Protein AF-A0A358M4P6-F1 (afdb_monomer)

Mean predicted aligned error: 12.08 Å

Sequence (326 aa):
TEQYDGNPKDAILRLKAAVPVYQTLRHPNLIEFIKAEDIQNGFACVFKWADGECMGRMYPASRQRFMAMRTDTKLNVFRDILSFFEYIAVSGYVAIDFYDGSIMYDFKNGRTTICDIDFFRKQPCINDMGRMWGSSRFMSPEEFEHGATLDEITNVYTIGALAFALFSDYSRTREAWTLRDELYQIAFKAVSDDRNKRQQSIRQFIEEWEANMGGSGQAPTCFCGHDCSRCLTYLATVNNSDELRRQSQQFYKDTFGHDIPLTEIHCLGGRSDDIFYLCRDCPRRKCAKEKRLSACSDCAEYPCKPLAEYQARWVNKCNQMGGTNR

Nearest PDB structures (foldseek):
  1pyx-assembly1_B  TM=7.694E-01  e=6.144E-06  Homo sapiens
  1pyx-assembly1_A  TM=6.726E-01  e=5.509E-06  Homo sapiens
  5hlp-assembly1_A  TM=6.910E-01  e=7.640E-06  Homo sapiens
  6gn1-assembly2_A  TM=6.713E-01  e=8.068E-06  Homo sapiens
  3eb0-assembly1_A  TM=7.487E-01  e=4.138E-05  Cryptosporidium parvum Iowa II

pLDDT: mean 91.34, std 11.26, range [31.72, 98.94]

Radius of gyration: 23.44 Å; Cα contacts (8 Å, |Δi|>4): 508; chains: 1; bounding box: 65×44×74 Å

Solvent-accessible surface area (backbone atoms only — not comparable to full-atom values): 18144 Å² total; per-residue (Å²): 130,83,82,76,90,65,64,66,68,59,56,42,53,49,56,58,65,19,46,64,50,53,72,68,61,84,51,96,41,43,62,47,69,73,51,72,47,83,46,100,92,50,64,46,79,43,60,55,88,75,78,54,41,40,48,17,77,92,39,60,69,40,21,54,57,55,69,68,50,56,68,70,58,54,50,49,47,49,50,54,49,49,56,49,49,41,51,36,45,77,70,35,35,22,64,44,48,52,49,53,68,24,33,27,40,18,84,89,80,74,41,58,38,33,49,69,62,60,60,45,38,64,42,75,37,63,29,85,65,25,61,54,71,58,60,79,80,29,54,41,66,50,44,56,31,59,71,27,75,39,27,51,51,46,43,26,17,30,53,18,30,48,49,24,47,74,44,22,74,59,39,88,47,76,88,51,43,74,69,59,69,64,45,49,53,53,30,53,34,19,53,39,78,53,66,88,67,22,44,88,30,47,63,54,45,50,54,57,43,59,49,47,69,70,65,69,79,53,68,56,47,22,36,82,63,31,46,30,80,40,24,24,39,28,46,13,40,80,65,70,28,67,67,36,18,50,56,34,30,50,49,38,28,74,77,70,69,42,86,57,57,60,88,61,44,37,22,72,31,70,74,48,92,54,49,31,69,88,56,72,77,36,65,64,54,52,52,25,58,76,70,71,42,92,32,46,80,74,40,94,61,52,74,40,70,76,53,45,59,44,39,75,70,48,47,82,62,61,63,38,72,92,55,76,92,123

Structure (mmCIF, N/CA/C/O backbone):
data_AF-A0A358M4P6-F1
#
_entry.id   AF-A0A358M4P6-F1
#
loop_
_atom_site.group_PDB
_atom_site.id
_atom_site.type_symbol
_atom_site.label_atom_id
_atom_site.label_alt_id
_atom_site.label_comp_id
_atom_site.label_asym_id
_atom_site.label_entity_id
_atom_site.label_seq_id
_atom_site.pdbx_PDB_ins_code
_atom_site.Cartn_x
_atom_site.Cartn_y
_atom_site.Cartn_z
_atom_site.occupancy
_atom_site.B_iso_or_equiv
_atom_site.auth_seq_id
_atom_site.auth_comp_id
_atom_site.auth_asym_id
_atom_site.auth_atom_id
_atom_site.pdbx_PDB_model_num
ATOM 1 N N . THR A 1 1 ? 3.154 12.654 -22.672 1.00 45.38 1 THR A N 1
ATOM 2 C CA . THR A 1 1 ? 4.302 11.754 -22.473 1.00 45.38 1 THR A CA 1
ATOM 3 C C . THR A 1 1 ? 5.551 12.564 -22.711 1.00 45.38 1 THR A C 1
ATOM 5 O O . THR A 1 1 ? 5.672 13.161 -23.774 1.00 45.38 1 THR A O 1
ATOM 8 N N . GLU A 1 2 ? 6.410 12.689 -21.701 1.00 47.31 2 GLU A N 1
ATOM 9 C CA . GLU A 1 2 ? 7.768 13.202 -21.915 1.00 47.31 2 GLU A CA 1
ATOM 10 C C . GLU A 1 2 ? 8.483 12.263 -22.895 1.00 47.31 2 GLU A C 1
ATOM 12 O O . GLU A 1 2 ? 8.249 11.050 -22.870 1.00 47.31 2 GLU A O 1
ATOM 17 N N . GLN A 1 3 ? 9.275 12.813 -23.813 1.00 56.78 3 GLN A N 1
ATOM 18 C CA . GLN A 1 3 ? 10.066 11.984 -24.716 1.00 56.78 3 GLN A CA 1
ATOM 19 C C . GLN A 1 3 ? 11.194 11.341 -23.910 1.00 56.78 3 GLN A C 1
ATOM 21 O O . GLN A 1 3 ? 11.896 12.006 -23.157 1.00 56.78 3 GLN A O 1
ATOM 26 N N . TYR A 1 4 ? 11.333 10.022 -24.030 1.00 69.88 4 TYR A N 1
ATOM 27 C CA . TYR A 1 4 ? 12.494 9.329 -23.496 1.00 69.88 4 TYR A CA 1
ATOM 28 C C . TYR A 1 4 ? 13.686 9.631 -24.406 1.00 69.88 4 TYR A C 1
ATOM 30 O O . TYR A 1 4 ? 13.760 9.105 -25.514 1.00 69.88 4 TYR A O 1
ATOM 38 N N . ASP A 1 5 ? 14.617 10.456 -23.929 1.00 75.88 5 ASP A N 1
ATOM 39 C CA . ASP A 1 5 ? 15.812 10.865 -24.685 1.00 75.88 5 ASP A CA 1
ATOM 40 C C . ASP A 1 5 ? 16.909 9.776 -24.736 1.00 75.88 5 ASP A C 1
ATOM 42 O O . ASP A 1 5 ? 18.003 9.996 -25.258 1.00 75.88 5 ASP A O 1
ATOM 46 N N . GLY A 1 6 ? 16.647 8.591 -24.169 1.00 82.81 6 GLY A N 1
ATOM 47 C CA . GLY A 1 6 ? 17.569 7.454 -24.168 1.00 82.81 6 GLY A CA 1
ATOM 48 C C . GLY A 1 6 ? 17.389 6.505 -25.357 1.00 82.81 6 GLY A C 1
ATOM 49 O O . GLY A 1 6 ? 16.559 6.703 -26.241 1.00 82.81 6 GLY A O 1
ATOM 50 N N . ASN A 1 7 ? 18.171 5.422 -25.381 1.00 88.88 7 ASN A N 1
ATOM 51 C CA . ASN A 1 7 ? 18.115 4.428 -26.453 1.00 88.88 7 ASN A CA 1
ATOM 52 C C . ASN A 1 7 ? 16.841 3.562 -26.338 1.00 88.88 7 ASN A C 1
ATOM 54 O O . ASN A 1 7 ? 16.703 2.824 -25.358 1.00 88.88 7 ASN A O 1
ATOM 58 N N . PRO A 1 8 ? 15.937 3.554 -27.340 1.00 89.19 8 PRO A N 1
ATOM 59 C CA . PRO A 1 8 ? 14.699 2.769 -27.291 1.00 89.19 8 PRO A CA 1
ATOM 60 C C . PRO A 1 8 ? 14.904 1.271 -27.030 1.00 89.19 8 PRO A C 1
ATOM 62 O O . PRO A 1 8 ? 14.042 0.627 -26.434 1.00 89.19 8 PRO A O 1
ATOM 65 N N . LYS A 1 9 ? 16.052 0.703 -27.429 1.00 90.94 9 LYS A N 1
ATOM 66 C CA . LYS A 1 9 ? 16.377 -0.705 -27.150 1.00 90.94 9 LYS A CA 1
ATOM 67 C C . LYS A 1 9 ? 16.491 -0.981 -25.651 1.00 90.94 9 LYS A C 1
ATOM 69 O O . LYS A 1 9 ? 16.014 -2.018 -25.199 1.00 90.94 9 LYS A O 1
ATOM 74 N N . ASP A 1 10 ? 17.054 -0.050 -24.886 1.00 90.88 10 ASP A N 1
ATOM 75 C CA . ASP A 1 10 ? 17.212 -0.200 -23.438 1.00 90.88 10 ASP A CA 1
ATOM 76 C C . ASP A 1 10 ? 15.854 -0.114 -22.733 1.00 90.88 10 ASP A C 1
ATOM 78 O O . ASP A 1 10 ? 15.583 -0.892 -21.820 1.00 90.88 10 ASP A O 1
ATOM 82 N N . ALA A 1 11 ? 14.961 0.766 -23.201 1.00 90.44 11 ALA A N 1
ATOM 83 C CA . ALA A 1 11 ? 13.584 0.846 -22.709 1.00 90.44 11 ALA A CA 1
ATOM 84 C C . ALA A 1 11 ? 12.804 -0.456 -22.969 1.00 90.44 11 ALA A C 1
ATOM 86 O O . ALA A 1 11 ? 12.155 -0.977 -22.063 1.00 90.44 11 ALA A O 1
ATOM 87 N N . ILE A 1 12 ? 12.925 -1.027 -24.174 1.00 93.88 12 ILE A N 1
ATOM 88 C CA . ILE A 1 12 ? 12.309 -2.320 -24.518 1.00 93.88 12 ILE A CA 1
ATOM 89 C C . ILE A 1 12 ? 12.845 -3.440 -23.619 1.00 93.88 12 ILE A C 1
ATOM 91 O O . ILE A 1 12 ? 12.062 -4.242 -23.111 1.00 93.88 12 ILE A O 1
ATOM 95 N N . LEU A 1 13 ? 14.164 -3.503 -23.405 1.00 94.25 13 LEU A N 1
ATOM 96 C CA . LEU A 1 13 ? 14.778 -4.519 -22.545 1.00 94.25 13 LEU A CA 1
ATOM 97 C C . LEU A 1 13 ? 14.298 -4.404 -21.093 1.00 94.25 13 LEU A C 1
ATOM 99 O O . LEU A 1 13 ? 13.992 -5.426 -20.479 1.00 94.25 13 LEU A O 1
ATOM 103 N N . ARG A 1 14 ? 14.170 -3.182 -20.562 1.00 92.31 14 ARG A N 1
ATOM 104 C CA . ARG A 1 14 ? 13.634 -2.944 -19.211 1.00 92.31 14 ARG A CA 1
ATOM 105 C C . ARG A 1 14 ? 12.173 -3.368 -19.096 1.00 92.31 14 ARG A C 1
ATOM 107 O O . ARG A 1 14 ? 11.842 -4.114 -18.182 1.00 92.31 14 ARG A O 1
ATOM 114 N N . LEU A 1 15 ? 11.326 -2.984 -20.053 1.00 95.31 15 LEU A N 1
ATOM 115 C CA . LEU A 1 15 ? 9.915 -3.381 -20.039 1.00 95.31 15 LEU A CA 1
ATOM 116 C C . LEU A 1 15 ? 9.756 -4.907 -20.137 1.00 95.31 15 LEU A C 1
ATOM 118 O O . LEU A 1 15 ? 8.945 -5.494 -19.425 1.00 95.31 15 LEU A O 1
ATOM 122 N N . LYS A 1 16 ? 10.575 -5.579 -20.959 1.00 97.06 16 LYS A N 1
ATOM 123 C CA . LYS A 1 16 ? 10.622 -7.050 -21.011 1.00 97.06 16 LYS A CA 1
ATOM 124 C C . LYS A 1 16 ? 11.041 -7.666 -19.674 1.00 97.06 16 LYS A C 1
ATOM 126 O O . LYS A 1 16 ? 10.480 -8.689 -19.288 1.00 97.06 16 LYS A O 1
ATOM 131 N N . ALA A 1 17 ? 11.987 -7.053 -18.962 1.00 95.88 17 ALA A N 1
ATOM 132 C CA . ALA A 1 17 ? 12.443 -7.522 -17.654 1.00 95.88 17 ALA A CA 1
ATOM 133 C C . ALA A 1 17 ? 11.379 -7.379 -16.546 1.00 95.88 17 ALA A C 1
ATOM 135 O O . ALA A 1 17 ? 11.413 -8.149 -15.588 1.00 95.88 17 ALA A O 1
ATOM 136 N N . ALA A 1 18 ? 10.413 -6.466 -16.697 1.00 96.88 18 ALA A N 1
ATOM 137 C CA . ALA A 1 18 ? 9.285 -6.308 -15.774 1.00 96.88 18 ALA A CA 1
ATOM 138 C C . ALA A 1 18 ? 8.203 -7.397 -15.935 1.00 96.88 18 ALA A C 1
ATOM 140 O O . ALA A 1 18 ? 7.505 -7.735 -14.978 1.00 96.88 18 ALA A O 1
ATOM 141 N N . VAL A 1 19 ? 8.056 -7.995 -17.126 1.00 98.12 19 VAL A N 1
ATOM 142 C CA . VAL A 1 19 ? 6.977 -8.963 -17.423 1.00 98.12 19 VAL A CA 1
ATOM 143 C C . VAL A 1 19 ? 6.915 -10.142 -16.440 1.00 98.12 19 VAL A C 1
ATOM 145 O O . VAL A 1 19 ? 5.818 -10.435 -15.954 1.00 98.12 19 VAL A O 1
ATOM 148 N N . PRO A 1 20 ? 8.030 -10.813 -16.080 1.00 97.88 20 PRO A N 1
ATOM 149 C CA . PRO A 1 20 ? 7.988 -11.910 -15.115 1.00 97.88 20 PRO A CA 1
ATOM 150 C C . PRO A 1 20 ? 7.460 -11.495 -13.736 1.00 97.88 20 PRO A C 1
ATOM 152 O O . PRO A 1 20 ? 6.842 -12.313 -13.050 1.00 97.88 20 PRO A O 1
ATOM 155 N N . VAL A 1 21 ? 7.664 -10.236 -13.329 1.00 97.88 21 VAL A N 1
ATOM 156 C CA . VAL A 1 21 ? 7.144 -9.700 -12.063 1.00 97.88 21 VAL A CA 1
ATOM 157 C C . VAL A 1 21 ? 5.617 -9.688 -12.099 1.00 97.88 21 VAL A C 1
ATOM 159 O O . VAL A 1 21 ? 4.985 -10.284 -11.229 1.00 97.88 21 VAL A O 1
ATOM 162 N N . TYR A 1 22 ? 5.026 -9.109 -13.146 1.00 97.88 22 TYR A N 1
ATOM 163 C CA . TYR A 1 22 ? 3.572 -9.062 -13.335 1.00 97.88 22 TYR A CA 1
ATOM 164 C C . TYR A 1 22 ? 2.923 -10.431 -13.548 1.00 97.88 22 TYR A C 1
ATOM 166 O O . TYR A 1 22 ? 1.775 -10.645 -13.166 1.00 97.88 22 TYR A O 1
ATOM 174 N N . GLN A 1 23 ? 3.637 -11.376 -14.158 1.00 96.75 23 GLN A N 1
ATOM 175 C CA . GLN A 1 23 ? 3.146 -12.748 -14.301 1.00 96.75 23 GLN A CA 1
ATOM 176 C C . GLN A 1 23 ? 3.104 -13.487 -12.956 1.00 96.75 23 GLN A C 1
ATOM 178 O O . GLN A 1 23 ? 2.213 -14.315 -12.741 1.00 96.75 23 GLN A O 1
ATOM 183 N N . THR A 1 24 ? 4.060 -13.183 -12.071 1.00 96.50 24 THR A N 1
ATOM 184 C CA . THR A 1 24 ? 4.231 -13.840 -10.768 1.00 96.50 24 THR A CA 1
ATOM 185 C C . THR A 1 24 ? 3.321 -13.243 -9.698 1.00 96.50 24 THR A C 1
ATOM 187 O O . THR A 1 24 ? 2.639 -13.986 -8.992 1.00 96.50 24 THR A O 1
ATOM 190 N N . LEU A 1 25 ? 3.314 -11.917 -9.554 1.00 95.81 25 LEU A N 1
ATOM 191 C CA . LEU A 1 25 ? 2.581 -11.229 -8.495 1.00 95.81 25 LEU A CA 1
ATOM 192 C C . LEU A 1 25 ? 1.113 -11.042 -8.883 1.00 95.81 25 LEU A C 1
ATOM 194 O O . LEU A 1 25 ? 0.791 -10.474 -9.922 1.00 95.81 25 LEU A O 1
ATOM 198 N N . ARG A 1 26 ? 0.207 -11.512 -8.021 1.00 92.94 26 ARG A N 1
ATOM 199 C CA . ARG A 1 26 ? -1.246 -11.401 -8.186 1.00 92.94 26 ARG A CA 1
ATOM 200 C C . ARG A 1 26 ? -1.891 -11.026 -6.862 1.00 92.94 26 ARG A C 1
ATOM 202 O O . ARG A 1 26 ? -1.871 -11.806 -5.915 1.00 92.94 26 ARG A O 1
ATOM 209 N N . HIS A 1 27 ? -2.498 -9.846 -6.818 1.00 92.81 27 HIS A N 1
ATOM 210 C CA . HIS A 1 27 ? -3.161 -9.320 -5.629 1.00 92.81 27 HIS A CA 1
ATOM 211 C C . HIS A 1 27 ? -4.427 -8.542 -6.034 1.00 92.81 27 HIS A C 1
ATOM 213 O O . HIS A 1 27 ? -4.398 -7.891 -7.077 1.00 92.81 27 HIS A O 1
ATOM 219 N N . PRO A 1 28 ? -5.522 -8.549 -5.243 1.00 91.50 28 PRO A N 1
ATOM 220 C CA . PRO A 1 28 ? -6.766 -7.839 -5.586 1.00 91.50 28 PRO A CA 1
ATOM 221 C C . PRO A 1 28 ? -6.596 -6.336 -5.859 1.00 91.50 28 PRO A C 1
ATOM 223 O O . PRO A 1 28 ? -7.326 -5.757 -6.672 1.00 91.50 28 PRO A O 1
ATOM 226 N N . ASN A 1 29 ? -5.610 -5.731 -5.192 1.00 95.31 29 ASN A N 1
ATOM 227 C CA . ASN A 1 29 ? -5.269 -4.316 -5.327 1.00 95.31 29 ASN A CA 1
ATOM 228 C C . ASN A 1 29 ? -4.176 -4.054 -6.374 1.00 95.31 29 ASN A C 1
ATOM 230 O O . ASN A 1 29 ? -3.852 -2.899 -6.583 1.00 95.31 29 ASN A O 1
ATOM 234 N N . LEU A 1 30 ? -3.595 -5.068 -7.026 1.00 98.06 30 LEU A N 1
ATOM 235 C CA . LEU A 1 30 ? -2.610 -4.876 -8.099 1.00 98.06 30 LEU A CA 1
ATOM 236 C C . LEU A 1 30 ? -3.315 -4.813 -9.462 1.00 98.06 30 LEU A C 1
ATOM 238 O O . LEU A 1 30 ? -4.255 -5.570 -9.716 1.00 98.06 30 LEU A O 1
ATOM 242 N N . ILE A 1 31 ? -2.853 -3.929 -10.348 1.00 98.06 31 ILE A N 1
ATOM 243 C CA . ILE A 1 31 ? -3.336 -3.841 -11.727 1.00 98.06 31 ILE A CA 1
ATOM 244 C C . ILE A 1 31 ? -3.197 -5.193 -12.447 1.00 98.06 31 ILE A C 1
ATOM 246 O O . ILE A 1 31 ? -2.161 -5.855 -12.398 1.00 98.06 31 ILE A O 1
ATOM 250 N N . GLU A 1 32 ? -4.267 -5.624 -13.113 1.00 96.56 32 GLU A N 1
ATOM 251 C CA . GLU A 1 32 ? -4.340 -6.958 -13.708 1.00 96.56 32 GLU A CA 1
ATOM 252 C C . GLU A 1 32 ? -3.582 -6.986 -15.043 1.00 96.56 32 GLU A C 1
ATOM 254 O O . GLU A 1 32 ? -4.000 -6.375 -16.028 1.00 96.56 32 GLU A O 1
ATOM 259 N N . PHE A 1 33 ? -2.459 -7.702 -15.079 1.00 98.12 33 PHE A N 1
ATOM 260 C CA . PHE A 1 33 ? -1.697 -7.952 -16.300 1.00 98.12 33 PHE A CA 1
ATOM 261 C C . PHE A 1 33 ? -2.418 -8.963 -17.203 1.00 98.12 33 PHE A C 1
ATOM 263 O O . PHE A 1 33 ? -2.791 -10.046 -16.753 1.00 98.12 33 PHE A O 1
ATOM 270 N N . ILE A 1 34 ? -2.593 -8.617 -18.482 1.00 98.06 34 ILE A N 1
ATOM 271 C CA . ILE A 1 34 ? -3.284 -9.454 -19.475 1.00 98.06 34 ILE A CA 1
ATOM 272 C C . ILE A 1 34 ? -2.271 -10.218 -20.325 1.00 98.06 34 ILE A C 1
ATOM 274 O O . ILE A 1 34 ? -2.330 -11.444 -20.417 1.00 98.06 34 ILE A O 1
ATOM 278 N N . LYS A 1 35 ? -1.364 -9.498 -20.992 1.00 97.94 35 LYS A N 1
ATOM 279 C CA . LYS A 1 35 ? -0.358 -10.081 -21.888 1.00 97.94 35 LYS A CA 1
ATOM 280 C C . LYS A 1 35 ? 0.781 -9.104 -22.145 1.00 97.94 35 LYS A C 1
ATOM 282 O O . LYS A 1 35 ? 0.633 -7.905 -21.926 1.00 97.94 35 LYS A O 1
ATOM 287 N N . ALA A 1 36 ? 1.878 -9.612 -22.690 1.00 98.00 36 ALA A N 1
ATOM 288 C CA . ALA A 1 36 ? 2.905 -8.788 -23.306 1.00 98.00 36 ALA A CA 1
ATOM 289 C C . ALA A 1 36 ? 3.268 -9.346 -24.685 1.00 98.00 36 ALA A C 1
ATOM 291 O O . ALA A 1 36 ? 3.216 -10.561 -24.889 1.00 98.00 36 ALA A O 1
ATOM 292 N N . GLU A 1 37 ? 3.592 -8.469 -25.630 1.00 97.62 37 GLU A N 1
ATOM 293 C CA . GLU A 1 37 ? 3.874 -8.844 -27.017 1.00 97.62 37 GLU A CA 1
ATOM 294 C C . GLU A 1 37 ? 4.887 -7.906 -27.679 1.00 97.62 37 GLU A C 1
ATOM 296 O O . GLU A 1 37 ? 4.941 -6.706 -27.392 1.00 97.62 37 GLU A O 1
ATOM 301 N N . ASP A 1 38 ? 5.698 -8.465 -28.579 1.00 96.56 38 ASP A N 1
ATOM 302 C CA . ASP A 1 38 ? 6.504 -7.674 -29.504 1.00 96.56 38 ASP A CA 1
ATOM 303 C C . ASP A 1 38 ? 5.583 -6.981 -30.518 1.00 96.56 38 ASP A C 1
ATOM 305 O O . ASP A 1 38 ? 4.683 -7.596 -31.092 1.00 96.56 38 ASP A O 1
ATOM 309 N N . ILE A 1 39 ? 5.825 -5.692 -30.749 1.00 94.19 39 ILE A N 1
ATOM 310 C CA . ILE A 1 39 ? 5.137 -4.878 -31.758 1.00 94.19 39 ILE A CA 1
ATOM 311 C C . ILE A 1 39 ? 6.169 -4.355 -32.762 1.00 94.19 39 ILE A C 1
ATOM 313 O O . ILE A 1 39 ? 7.364 -4.360 -32.481 1.00 94.19 39 ILE A O 1
ATOM 317 N N . GLN A 1 40 ? 5.728 -3.879 -33.932 1.00 89.38 40 GLN A N 1
ATOM 318 C CA . GLN A 1 40 ? 6.612 -3.598 -35.078 1.00 89.38 40 GLN A CA 1
ATOM 319 C C . GLN A 1 40 ? 7.909 -2.848 -34.720 1.00 89.38 40 GLN A C 1
ATOM 321 O O . GLN A 1 40 ? 8.983 -3.259 -35.145 1.00 89.38 40 GLN A O 1
ATOM 326 N N . ASN A 1 41 ? 7.812 -1.786 -33.916 1.00 85.38 41 ASN A N 1
ATOM 327 C CA . ASN A 1 41 ? 8.956 -0.972 -33.494 1.00 85.38 41 ASN A CA 1
ATOM 328 C C . ASN A 1 41 ? 9.098 -0.907 -31.962 1.00 85.38 41 ASN A C 1
ATOM 330 O O . ASN A 1 41 ? 9.556 0.105 -31.432 1.00 85.38 41 ASN A O 1
ATOM 334 N N . GLY A 1 42 ? 8.668 -1.938 -31.229 1.00 92.44 42 GLY A N 1
ATOM 335 C CA . GLY A 1 42 ? 8.669 -1.878 -29.769 1.00 92.44 42 GLY A CA 1
ATOM 336 C C . GLY A 1 42 ? 8.187 -3.138 -29.066 1.00 92.44 42 GLY A C 1
ATOM 337 O O . GLY A 1 42 ? 8.113 -4.220 -29.637 1.00 92.44 42 GLY A O 1
ATOM 338 N N . PHE A 1 43 ? 7.829 -2.970 -27.801 1.00 96.25 43 PHE A N 1
ATOM 339 C CA . PHE A 1 43 ? 7.258 -4.013 -26.963 1.00 96.25 43 PHE A CA 1
ATOM 340 C C . PHE A 1 43 ? 6.116 -3.409 -26.153 1.00 96.25 43 PHE A C 1
ATOM 342 O O . PHE A 1 43 ? 6.214 -2.257 -25.726 1.00 96.25 43 PHE A O 1
ATOM 349 N N . ALA A 1 44 ? 5.034 -4.158 -25.975 1.00 96.44 44 ALA A N 1
ATOM 350 C CA . ALA A 1 44 ? 3.849 -3.691 -25.271 1.00 96.44 44 ALA A CA 1
ATOM 351 C C . ALA A 1 44 ? 3.493 -4.638 -24.125 1.00 96.44 44 ALA A C 1
ATOM 353 O O . ALA A 1 44 ? 3.448 -5.852 -24.312 1.00 96.44 44 ALA A O 1
ATOM 354 N N . CYS A 1 45 ? 3.171 -4.062 -22.967 1.00 97.50 45 CYS A N 1
ATOM 355 C CA . CYS A 1 45 ? 2.493 -4.740 -21.866 1.00 97.50 45 CYS A CA 1
ATOM 356 C C . CYS A 1 45 ? 1.045 -4.245 -21.816 1.00 97.50 45 CYS A C 1
ATOM 358 O O . CYS A 1 45 ? 0.794 -3.041 -21.781 1.00 97.50 45 CYS A O 1
ATOM 360 N N . VAL A 1 46 ? 0.093 -5.172 -21.840 1.00 97.88 46 VAL A N 1
ATOM 361 C CA . VAL A 1 46 ? -1.343 -4.890 -21.839 1.00 97.88 46 VAL A CA 1
ATOM 362 C C . VAL A 1 46 ? -1.909 -5.249 -20.475 1.00 97.88 46 VAL A C 1
ATOM 364 O O . VAL A 1 46 ? -1.738 -6.372 -19.996 1.00 97.88 46 VAL A O 1
ATOM 367 N N . PHE A 1 47 ? -2.625 -4.302 -19.881 1.00 98.19 47 PHE A N 1
ATOM 368 C CA . PHE A 1 47 ? -3.258 -4.429 -18.576 1.00 98.19 47 PHE A CA 1
ATOM 369 C C . PHE A 1 47 ? -4.760 -4.206 -18.695 1.00 98.19 47 PHE A C 1
ATOM 371 O O . PHE A 1 47 ? -5.230 -3.504 -19.596 1.00 98.19 47 PHE A O 1
ATOM 378 N N . LYS A 1 48 ? -5.524 -4.778 -17.770 1.00 97.56 48 LYS A N 1
ATOM 379 C CA . LYS A 1 48 ? -6.934 -4.438 -17.624 1.00 97.56 48 LYS A CA 1
ATOM 380 C C . LYS A 1 48 ? -7.045 -3.005 -17.137 1.00 97.56 48 LYS A C 1
ATOM 382 O O . LYS A 1 48 ? -6.390 -2.620 -16.171 1.00 97.56 48 LYS A O 1
ATOM 387 N N . TRP A 1 49 ? -7.905 -2.245 -17.802 1.00 97.06 49 TRP A N 1
ATOM 388 C CA . TRP A 1 49 ? -8.189 -0.876 -17.407 1.00 97.06 49 TRP A CA 1
ATOM 389 C C . TRP A 1 49 ? -8.705 -0.820 -15.965 1.00 97.06 49 TRP A C 1
ATOM 391 O O . TRP A 1 49 ? -9.574 -1.606 -15.576 1.00 97.06 49 TRP A O 1
ATOM 401 N N . ALA A 1 50 ? -8.173 0.121 -15.191 1.00 95.81 50 ALA A N 1
ATOM 402 C CA . ALA A 1 50 ? -8.635 0.444 -13.853 1.00 95.81 50 ALA A CA 1
ATOM 403 C C . ALA A 1 50 ? -8.981 1.933 -13.815 1.00 95.81 50 ALA A C 1
ATOM 405 O O . ALA A 1 50 ? -8.124 2.773 -14.081 1.00 95.81 50 ALA A O 1
ATOM 406 N N . ASP A 1 51 ? -10.234 2.248 -13.495 1.00 96.00 51 ASP A N 1
ATOM 407 C CA . ASP A 1 51 ? -10.642 3.626 -13.249 1.00 96.00 51 ASP A CA 1
ATOM 408 C C . ASP A 1 51 ? -10.041 4.112 -11.928 1.00 96.00 51 ASP A C 1
ATOM 410 O O . ASP A 1 51 ? -9.974 3.371 -10.947 1.00 96.00 51 ASP A O 1
ATOM 414 N N . GLY A 1 52 ? -9.601 5.364 -11.893 1.00 94.81 52 GLY A N 1
ATOM 415 C CA . GLY A 1 52 ? -9.077 5.967 -10.679 1.00 94.81 52 GLY A CA 1
ATOM 416 C C . GLY A 1 52 ? -8.248 7.207 -10.951 1.00 94.81 52 GLY A C 1
ATOM 417 O O . GLY A 1 52 ? -7.859 7.494 -12.082 1.00 94.81 52 GLY A O 1
ATOM 418 N N . GLU A 1 53 ? -7.980 7.950 -9.887 1.00 95.25 53 GLU A N 1
ATOM 419 C CA . GLU A 1 53 ? -7.073 9.090 -9.923 1.00 95.25 53 GLU A CA 1
ATOM 420 C C . GLU A 1 53 ? -5.815 8.792 -9.113 1.00 95.25 53 GLU A C 1
ATOM 422 O O . GLU A 1 53 ? -5.883 8.216 -8.025 1.00 95.25 53 GLU A O 1
ATOM 427 N N . CYS A 1 54 ? -4.667 9.196 -9.651 1.00 95.31 54 CYS A N 1
ATOM 428 C CA . CYS A 1 54 ? -3.360 8.973 -9.046 1.00 95.31 54 CYS A CA 1
ATOM 429 C C . CYS A 1 54 ? -3.149 9.873 -7.815 1.00 95.31 54 CYS A C 1
ATOM 431 O O . CYS A 1 54 ? -3.471 11.065 -7.837 1.00 95.31 54 CYS A O 1
ATOM 433 N N . MET A 1 55 ? -2.564 9.314 -6.751 1.00 95.50 55 MET A N 1
ATOM 434 C CA . MET A 1 55 ? -2.156 10.061 -5.556 1.00 95.50 55 MET A CA 1
ATOM 435 C C . MET A 1 55 ? -0.961 10.985 -5.836 1.00 95.50 55 MET A C 1
ATOM 437 O O . MET A 1 55 ? -0.790 11.980 -5.130 1.00 95.50 55 MET A O 1
ATOM 441 N N . GLY A 1 56 ? -0.144 10.666 -6.842 1.00 93.44 56 GLY A N 1
ATOM 442 C CA . GLY A 1 56 ? 1.134 11.304 -7.136 1.00 93.44 56 GLY A CA 1
ATOM 443 C C . GLY A 1 56 ? 1.064 12.808 -7.409 1.00 93.44 56 GLY A C 1
ATOM 444 O O . GLY A 1 56 ? 0.183 13.318 -8.105 1.00 93.44 56 GLY A O 1
ATOM 445 N N . ARG A 1 57 ? 2.071 13.540 -6.919 1.00 90.25 57 ARG A N 1
ATOM 446 C CA . ARG A 1 57 ? 2.178 15.009 -7.069 1.00 90.25 57 ARG A CA 1
ATOM 447 C C . ARG A 1 57 ? 2.257 15.513 -8.512 1.00 90.25 57 ARG A C 1
ATOM 449 O O . ARG A 1 57 ? 2.016 16.696 -8.742 1.00 90.25 57 ARG A O 1
ATOM 456 N N . MET A 1 58 ? 2.598 14.646 -9.464 1.00 88.81 58 MET A N 1
ATOM 457 C CA . MET A 1 58 ? 2.669 14.993 -10.887 1.00 88.81 58 MET A CA 1
ATOM 458 C C . MET A 1 58 ? 1.299 15.351 -11.491 1.00 88.81 58 MET A C 1
ATOM 460 O O . MET A 1 58 ? 1.250 15.987 -12.540 1.00 88.81 58 MET A O 1
ATOM 464 N N . TYR A 1 59 ? 0.199 15.010 -10.805 1.00 91.38 59 TYR A N 1
ATOM 465 C CA . TYR A 1 59 ? -1.170 15.353 -11.191 1.00 91.38 59 TYR A CA 1
ATOM 466 C C . TYR A 1 59 ? -1.833 16.228 -10.108 1.00 91.38 59 TYR A C 1
ATOM 468 O O . TYR A 1 59 ? -2.549 15.706 -9.253 1.00 91.38 59 TYR A O 1
ATOM 476 N N . PRO A 1 60 ? -1.627 17.563 -10.104 1.00 92.25 60 PRO A N 1
ATOM 477 C CA . PRO A 1 60 ? -2.031 18.428 -8.989 1.00 92.25 60 PRO A CA 1
ATOM 478 C C . PRO A 1 60 ? -3.522 18.371 -8.629 1.00 92.25 60 PRO A C 1
ATOM 480 O O . PRO A 1 60 ? -3.860 18.332 -7.449 1.00 92.25 60 PRO A O 1
ATOM 483 N N . ALA A 1 61 ? -4.410 18.326 -9.629 1.00 94.44 61 ALA A N 1
ATOM 484 C CA . ALA A 1 61 ? -5.854 18.243 -9.403 1.00 94.44 61 ALA A CA 1
ATOM 485 C C . ALA A 1 61 ? -6.255 16.910 -8.746 1.00 94.44 61 ALA A C 1
ATOM 487 O O . ALA A 1 61 ? -6.981 16.902 -7.750 1.00 94.44 61 ALA A O 1
ATOM 488 N N . SER A 1 62 ? -5.715 15.795 -9.249 1.00 94.31 62 SER A N 1
ATOM 489 C CA . SER A 1 62 ? -5.935 14.464 -8.678 1.00 94.31 62 SER A CA 1
ATOM 490 C C . SER A 1 62 ? -5.365 14.347 -7.272 1.00 94.31 62 SER A C 1
ATOM 492 O O . SER A 1 62 ? -6.075 13.937 -6.356 1.00 94.31 62 SER A O 1
ATOM 494 N N . ARG A 1 63 ? -4.136 14.828 -7.054 1.00 93.06 63 ARG A N 1
ATOM 495 C CA . ARG A 1 63 ? -3.502 14.916 -5.732 1.00 93.06 63 ARG A CA 1
ATOM 496 C C . ARG A 1 63 ? -4.371 15.683 -4.738 1.00 93.06 63 ARG A C 1
ATOM 498 O O . ARG A 1 63 ? -4.583 15.208 -3.623 1.00 93.06 63 ARG A O 1
ATOM 505 N N . GLN A 1 64 ? -4.873 16.858 -5.125 1.00 93.81 64 GLN A N 1
ATOM 506 C CA . GLN A 1 64 ? -5.720 17.687 -4.265 1.00 93.81 64 GLN A CA 1
ATOM 507 C C . GLN A 1 64 ? -6.994 16.940 -3.860 1.00 93.81 64 GLN A C 1
ATOM 509 O O . GLN A 1 64 ? -7.335 16.905 -2.676 1.00 93.81 64 GLN A O 1
ATOM 514 N N . ARG A 1 65 ? -7.672 16.300 -4.819 1.00 93.81 65 ARG A N 1
ATOM 515 C CA . ARG A 1 65 ? -8.880 15.511 -4.555 1.00 93.81 65 ARG A CA 1
ATOM 516 C C . ARG A 1 65 ? -8.589 14.292 -3.674 1.00 93.81 65 ARG A C 1
ATOM 518 O O . ARG A 1 65 ? -9.343 14.028 -2.740 1.00 93.81 65 ARG A O 1
ATOM 525 N N . PHE A 1 66 ? -7.486 13.590 -3.932 1.00 94.12 66 PHE A N 1
ATOM 526 C CA . PHE A 1 66 ? -7.030 12.440 -3.148 1.00 94.12 66 PHE A CA 1
ATOM 527 C C . PHE A 1 66 ? -6.764 12.832 -1.692 1.00 94.12 66 PHE A C 1
ATOM 529 O O . PHE A 1 66 ? -7.220 12.165 -0.765 1.00 94.12 66 PHE A O 1
ATOM 536 N N . MET A 1 67 ? -6.079 13.952 -1.462 1.00 92.50 67 MET A N 1
ATOM 537 C CA . MET A 1 67 ? -5.766 14.400 -0.101 1.00 92.50 67 MET A CA 1
ATOM 538 C C . MET A 1 67 ? -6.942 15.011 0.645 1.00 92.50 67 MET A C 1
ATOM 540 O O . MET A 1 67 ? -6.946 14.976 1.877 1.00 92.50 67 MET A O 1
ATOM 544 N N . ALA A 1 68 ? -7.949 15.500 -0.078 1.00 91.25 68 ALA A N 1
ATOM 545 C CA . ALA A 1 68 ? -9.215 15.948 0.490 1.00 91.25 68 ALA A CA 1
ATOM 546 C C . ALA A 1 68 ? -10.120 14.790 0.960 1.00 91.25 68 ALA A C 1
ATOM 548 O O . ALA A 1 68 ? -11.176 15.043 1.544 1.00 91.25 68 ALA A O 1
ATOM 549 N N . MET A 1 69 ? -9.738 13.526 0.728 1.00 89.19 69 MET A N 1
ATOM 550 C CA . MET A 1 69 ? -10.482 12.376 1.241 1.00 89.19 69 MET A CA 1
ATOM 551 C C . MET A 1 69 ? -10.580 12.382 2.767 1.00 89.19 69 MET A C 1
ATOM 553 O O . MET A 1 69 ? -9.642 12.752 3.481 1.00 89.19 69 MET A O 1
ATOM 557 N N . ARG A 1 70 ? -11.714 11.874 3.267 1.00 86.19 70 ARG A N 1
ATOM 558 C CA . ARG A 1 70 ? -11.906 11.586 4.692 1.00 86.19 70 ARG A CA 1
ATOM 559 C C . ARG A 1 70 ? -10.776 10.700 5.213 1.00 86.19 70 ARG A C 1
ATOM 561 O O . ARG A 1 70 ? -10.313 9.796 4.518 1.00 86.19 70 ARG A O 1
ATOM 568 N N . THR A 1 71 ? -10.397 10.914 6.469 1.00 84.31 71 THR A N 1
ATOM 569 C CA . THR A 1 71 ? -9.364 10.121 7.145 1.00 84.31 71 THR A CA 1
ATOM 570 C C . THR A 1 71 ? -9.646 8.621 7.073 1.00 84.31 71 THR A C 1
ATOM 572 O O . THR A 1 71 ? -8.748 7.874 6.706 1.00 84.31 71 THR A O 1
ATOM 575 N N . ASP A 1 72 ? -10.890 8.186 7.301 1.00 82.38 72 ASP A N 1
ATOM 576 C CA . ASP A 1 72 ? -11.278 6.766 7.219 1.00 82.38 72 ASP A CA 1
ATOM 577 C C . ASP A 1 72 ? -11.008 6.159 5.833 1.00 82.38 72 ASP A C 1
ATOM 579 O O . ASP A 1 72 ? -10.540 5.030 5.716 1.00 82.38 72 ASP A O 1
ATOM 583 N N . THR A 1 73 ? -11.246 6.928 4.766 1.00 83.56 73 THR A N 1
ATOM 584 C CA . THR A 1 73 ? -10.962 6.494 3.395 1.00 83.56 73 THR A CA 1
ATOM 585 C C . THR A 1 73 ? -9.460 6.360 3.163 1.00 83.56 73 THR A C 1
ATOM 587 O O . THR A 1 73 ? -9.016 5.350 2.627 1.00 83.56 73 THR A O 1
ATOM 590 N N . LYS A 1 74 ? -8.658 7.329 3.625 1.00 93.56 74 LYS A N 1
ATOM 591 C CA . LYS A 1 74 ? -7.189 7.248 3.545 1.00 93.56 74 LYS A CA 1
ATOM 592 C C . LYS A 1 74 ? -6.627 6.083 4.365 1.00 93.56 74 LYS A C 1
ATOM 594 O O . LYS A 1 74 ? -5.665 5.456 3.939 1.00 93.56 74 LYS A O 1
ATOM 599 N N . LEU A 1 75 ? -7.238 5.766 5.507 1.00 88.81 75 LEU A N 1
ATOM 600 C CA . LEU A 1 75 ? -6.894 4.593 6.314 1.00 88.81 75 LEU A CA 1
ATOM 601 C C . LEU A 1 75 ? -7.202 3.282 5.575 1.00 88.81 75 LEU A C 1
ATOM 603 O O . LEU A 1 75 ? -6.389 2.365 5.625 1.00 88.81 75 LEU A O 1
ATOM 607 N N . ASN A 1 76 ? -8.320 3.200 4.847 1.00 88.31 76 ASN A N 1
ATOM 608 C CA . ASN A 1 76 ? -8.626 2.036 4.008 1.00 88.31 76 ASN A CA 1
ATOM 609 C C . ASN A 1 76 ? -7.633 1.888 2.846 1.00 88.31 76 ASN A C 1
ATOM 611 O O . ASN A 1 76 ? -7.120 0.794 2.639 1.00 88.31 76 ASN A O 1
ATOM 615 N N . VAL A 1 77 ? -7.282 2.985 2.165 1.00 94.88 77 VAL A N 1
ATOM 616 C CA . VAL A 1 77 ? -6.214 2.986 1.146 1.00 94.88 77 VAL A CA 1
ATOM 617 C C . VAL A 1 77 ? -4.894 2.498 1.744 1.00 94.88 77 VAL A C 1
ATOM 619 O O . VAL A 1 77 ? -4.209 1.670 1.151 1.00 94.88 77 VAL A O 1
ATOM 622 N N . PHE A 1 78 ? -4.532 2.976 2.937 1.00 98.19 78 PHE A N 1
ATOM 623 C CA . PHE A 1 78 ? -3.311 2.525 3.598 1.00 98.19 78 PHE A CA 1
ATOM 624 C C . PHE A 1 78 ? -3.368 1.034 3.948 1.00 98.19 78 PHE A C 1
ATOM 626 O O . PHE A 1 78 ? -2.393 0.327 3.722 1.00 98.19 78 PHE A O 1
ATOM 633 N N . ARG A 1 79 ? -4.517 0.520 4.404 1.00 95.50 79 ARG A N 1
ATOM 634 C CA . ARG A 1 79 ? -4.719 -0.919 4.635 1.00 95.50 79 ARG A CA 1
ATOM 635 C C . ARG A 1 79 ? -4.567 -1.741 3.351 1.00 95.50 79 ARG A C 1
ATOM 637 O O . ARG A 1 79 ? -3.924 -2.786 3.378 1.00 95.50 79 ARG A O 1
ATOM 644 N N . ASP A 1 80 ? -5.099 -1.258 2.230 1.00 95.06 80 ASP A N 1
ATOM 645 C CA . ASP A 1 80 ? -4.952 -1.899 0.917 1.00 95.06 80 ASP A CA 1
ATOM 646 C C . ASP A 1 80 ? -3.487 -1.993 0.472 1.00 95.06 80 ASP A C 1
ATOM 648 O O . ASP A 1 80 ? -3.076 -3.010 -0.100 1.00 95.06 80 ASP A O 1
ATOM 652 N N . ILE A 1 81 ? -2.705 -0.946 0.756 1.00 98.69 81 ILE A N 1
ATOM 653 C CA . ILE A 1 81 ? -1.258 -0.897 0.524 1.00 98.69 81 ILE A CA 1
ATOM 654 C C . ILE A 1 81 ? -0.541 -1.879 1.451 1.00 98.69 81 ILE A C 1
ATOM 656 O O . ILE A 1 81 ? 0.265 -2.671 0.975 1.00 98.69 81 ILE A O 1
ATOM 660 N N . LEU A 1 82 ? -0.851 -1.880 2.749 1.00 98.00 82 LEU A N 1
ATOM 661 C CA . LEU A 1 82 ? -0.248 -2.799 3.717 1.00 98.00 82 LEU A CA 1
ATOM 662 C C . LEU A 1 82 ? -0.502 -4.268 3.348 1.00 98.00 82 LEU A C 1
ATOM 664 O O . LEU A 1 82 ? 0.440 -5.056 3.346 1.00 98.00 82 LEU A O 1
ATOM 668 N N . SER A 1 83 ? -1.729 -4.615 2.942 1.00 94.44 83 SER A N 1
ATOM 669 C CA . SER A 1 83 ? -2.075 -5.953 2.432 1.00 94.44 83 SER A CA 1
ATOM 670 C C . SER A 1 83 ? -1.205 -6.348 1.236 1.00 94.44 83 SER A C 1
ATOM 672 O O . SER A 1 83 ? -0.708 -7.471 1.157 1.00 94.44 83 SER A O 1
ATOM 674 N N . PHE A 1 84 ? -0.987 -5.420 0.299 1.00 97.81 84 PHE A N 1
ATOM 675 C CA . PHE A 1 84 ? -0.116 -5.675 -0.845 1.00 97.81 84 PHE A CA 1
ATOM 676 C C . PHE A 1 84 ? 1.352 -5.833 -0.427 1.00 97.81 84 PHE A C 1
ATOM 678 O O . PHE A 1 84 ? 2.030 -6.738 -0.911 1.00 97.81 84 PHE A O 1
ATOM 685 N N . PHE A 1 85 ? 1.835 -4.998 0.493 1.00 98.69 85 PHE A N 1
ATOM 686 C CA . PHE A 1 85 ? 3.208 -5.059 0.992 1.00 98.6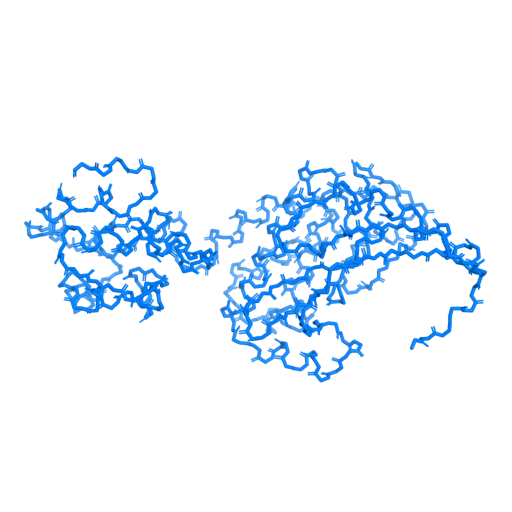9 85 PHE A CA 1
ATOM 687 C C . PHE A 1 85 ? 3.495 -6.349 1.772 1.00 98.69 85 PHE A C 1
ATOM 689 O O . PHE A 1 85 ? 4.569 -6.931 1.618 1.00 98.69 85 PHE A O 1
ATOM 696 N N . GLU A 1 86 ? 2.534 -6.844 2.553 1.00 96.19 86 GLU A N 1
ATOM 697 C CA . GLU A 1 86 ? 2.634 -8.153 3.205 1.00 96.19 86 GLU A CA 1
ATOM 698 C C . GLU A 1 86 ? 2.707 -9.276 2.162 1.00 96.19 86 GLU A C 1
ATOM 700 O O . GLU A 1 86 ? 3.577 -10.148 2.231 1.00 96.19 86 GLU A O 1
ATOM 705 N N . TYR A 1 87 ? 1.852 -9.216 1.137 1.00 95.81 87 TYR A N 1
ATOM 706 C CA . TYR A 1 87 ? 1.848 -10.189 0.047 1.00 95.81 87 TYR A CA 1
ATOM 707 C C . TYR A 1 87 ? 3.188 -10.247 -0.708 1.00 95.81 87 TYR A C 1
ATOM 709 O O . TYR A 1 87 ? 3.709 -11.342 -0.958 1.00 95.81 87 TYR A O 1
ATOM 717 N N . ILE A 1 88 ? 3.774 -9.101 -1.070 1.00 97.69 88 ILE A N 1
ATOM 718 C CA . ILE A 1 88 ? 5.057 -9.082 -1.793 1.00 97.69 88 ILE A CA 1
ATOM 719 C C . ILE A 1 88 ? 6.232 -9.476 -0.892 1.00 97.69 88 ILE A C 1
ATOM 721 O O . ILE A 1 88 ? 7.166 -10.107 -1.387 1.00 97.69 88 ILE A O 1
ATOM 725 N N . ALA A 1 89 ? 6.170 -9.184 0.412 1.00 95.75 89 ALA A N 1
ATOM 726 C CA . ALA A 1 89 ? 7.165 -9.645 1.377 1.00 95.75 89 ALA A CA 1
ATOM 727 C C . ALA A 1 89 ? 7.182 -11.180 1.445 1.00 95.75 89 ALA A C 1
ATOM 729 O O . ALA A 1 89 ? 8.226 -11.791 1.216 1.00 95.75 89 ALA A O 1
ATOM 730 N N . VAL A 1 90 ? 6.013 -11.813 1.609 1.00 92.38 90 VAL A N 1
ATOM 731 C CA . VAL A 1 90 ? 5.866 -13.284 1.576 1.00 92.38 90 VAL A CA 1
ATOM 732 C C . VAL A 1 90 ? 6.280 -13.869 0.221 1.00 92.38 90 VAL A C 1
ATOM 734 O O . VAL A 1 90 ? 6.863 -14.949 0.153 1.00 92.38 90 VAL A O 1
ATOM 737 N N . SER A 1 91 ? 6.028 -13.143 -0.870 1.00 94.12 91 SER A N 1
ATOM 738 C CA . SER A 1 91 ? 6.439 -13.541 -2.225 1.00 94.12 91 SER A CA 1
ATOM 739 C C . SER A 1 91 ? 7.935 -13.314 -2.504 1.00 94.12 91 SER A C 1
ATOM 741 O O . SER A 1 91 ? 8.418 -13.635 -3.601 1.00 94.12 91 SER A O 1
ATOM 743 N N . GLY A 1 92 ? 8.676 -12.769 -1.534 1.00 97.56 92 GLY A N 1
ATOM 744 C CA . GLY A 1 92 ? 10.112 -12.530 -1.601 1.00 97.56 92 GLY A CA 1
ATOM 745 C C . GLY A 1 92 ? 10.493 -11.403 -2.554 1.00 97.56 92 GLY A C 1
ATOM 746 O O . GLY A 1 92 ? 11.448 -11.569 -3.310 1.00 97.56 92 GLY A O 1
ATOM 747 N N . TYR A 1 93 ? 9.768 -10.279 -2.541 1.00 98.62 93 TYR A N 1
ATOM 748 C CA . TYR A 1 93 ? 10.082 -9.083 -3.337 1.00 98.62 93 TYR A CA 1
ATOM 749 C C . TYR A 1 93 ? 10.362 -7.827 -2.499 1.00 98.62 93 TYR A C 1
ATOM 751 O O . TYR A 1 93 ? 9.765 -7.625 -1.441 1.00 98.62 93 TYR A O 1
ATOM 759 N N . VAL A 1 94 ? 11.246 -6.974 -3.018 1.00 98.31 94 VAL A N 1
ATOM 760 C CA . VAL A 1 94 ? 11.487 -5.592 -2.578 1.00 98.31 94 VAL A CA 1
ATOM 761 C C . VAL A 1 94 ? 10.898 -4.616 -3.606 1.00 98.31 94 VAL A C 1
ATOM 763 O O . VAL A 1 94 ? 11.036 -4.818 -4.818 1.00 98.31 94 VAL A O 1
ATOM 766 N N . ALA A 1 95 ? 10.209 -3.585 -3.119 1.00 98.19 95 ALA A N 1
ATOM 767 C CA . ALA A 1 95 ? 9.383 -2.651 -3.881 1.00 98.19 95 ALA A CA 1
ATOM 768 C C . ALA A 1 95 ? 10.183 -1.429 -4.367 1.00 98.19 95 ALA A C 1
ATOM 770 O O . ALA A 1 95 ? 9.878 -0.289 -4.017 1.00 98.19 95 ALA A O 1
ATOM 771 N N . ILE A 1 96 ? 11.236 -1.669 -5.152 1.00 98.00 96 ILE A N 1
ATOM 772 C CA . ILE A 1 96 ? 12.058 -0.591 -5.727 1.00 98.00 96 ILE A CA 1
ATOM 773 C C . ILE A 1 96 ? 11.193 0.280 -6.643 1.00 98.00 96 ILE A C 1
ATOM 775 O O . ILE A 1 96 ? 10.406 -0.244 -7.431 1.00 98.00 96 ILE A O 1
ATOM 779 N N . ASP A 1 97 ? 11.386 1.598 -6.541 1.00 97.25 97 ASP A N 1
ATOM 780 C CA . ASP A 1 97 ? 10.628 2.630 -7.261 1.00 97.25 97 ASP A CA 1
ATOM 781 C C . ASP A 1 97 ? 9.122 2.662 -6.931 1.00 97.25 97 ASP A C 1
ATOM 783 O O . ASP A 1 97 ? 8.314 3.129 -7.724 1.00 97.25 97 ASP A O 1
ATOM 787 N N . PHE A 1 98 ? 8.719 2.203 -5.739 1.00 98.38 98 PHE A N 1
ATOM 788 C CA . PHE A 1 98 ? 7.341 2.358 -5.263 1.00 98.38 98 PHE A CA 1
ATOM 789 C C . PHE A 1 98 ? 7.129 3.697 -4.543 1.00 98.38 98 PHE A C 1
ATOM 791 O O . PHE A 1 98 ? 7.815 4.016 -3.567 1.00 98.38 98 PHE A O 1
ATOM 798 N N . TYR A 1 99 ? 6.150 4.487 -4.986 1.00 97.69 99 TYR A N 1
ATOM 799 C CA . TYR A 1 99 ? 5.834 5.797 -4.404 1.00 97.69 99 TYR A CA 1
ATOM 800 C C . TYR A 1 99 ? 4.352 6.158 -4.594 1.00 97.69 99 TYR A C 1
ATOM 802 O O . TYR A 1 99 ? 3.539 5.355 -5.041 1.00 97.69 99 TYR A O 1
ATOM 810 N N . ASP A 1 100 ? 3.964 7.383 -4.243 1.00 96.56 100 ASP A N 1
ATOM 811 C CA . ASP A 1 100 ? 2.593 7.879 -4.409 1.00 96.56 100 ASP A CA 1
ATOM 812 C C . ASP A 1 100 ? 2.101 7.900 -5.869 1.00 96.56 100 ASP A C 1
ATOM 814 O O . ASP A 1 100 ? 0.896 7.864 -6.107 1.00 96.56 100 ASP A O 1
ATOM 818 N N . GLY A 1 101 ? 3.001 7.914 -6.856 1.00 96.25 101 GLY A N 1
ATOM 819 C CA . GLY A 1 101 ? 2.649 7.745 -8.271 1.00 96.25 101 GLY A CA 1
ATOM 820 C C . GLY A 1 101 ? 2.109 6.352 -8.608 1.00 96.25 101 GLY A C 1
ATOM 821 O O . GLY A 1 101 ? 1.292 6.214 -9.515 1.00 96.25 101 GLY A O 1
ATOM 822 N N . SER A 1 102 ? 2.491 5.343 -7.825 1.00 97.56 102 SER A N 1
ATOM 823 C CA . SER A 1 102 ? 2.110 3.938 -7.993 1.00 97.56 102 SER A CA 1
ATOM 824 C C . SER A 1 102 ? 0.706 3.623 -7.451 1.00 97.56 102 SER A C 1
ATOM 826 O O . SER A 1 102 ? 0.262 2.478 -7.520 1.00 97.56 102 SER A O 1
ATOM 828 N N . ILE A 1 103 ? 0.003 4.611 -6.877 1.00 98.31 103 ILE A N 1
ATOM 829 C CA . ILE A 1 103 ? -1.280 4.430 -6.183 1.00 98.31 103 ILE A CA 1
ATOM 830 C C . ILE A 1 103 ? -2.373 5.240 -6.880 1.00 98.31 103 ILE A C 1
ATOM 832 O O . ILE A 1 103 ? -2.297 6.466 -6.985 1.00 98.31 103 ILE A O 1
ATOM 836 N N . MET A 1 104 ? -3.436 4.555 -7.291 1.00 97.94 104 MET A N 1
ATOM 837 C CA . MET A 1 104 ? -4.659 5.141 -7.831 1.00 97.94 104 MET A CA 1
ATOM 838 C C . MET A 1 104 ? -5.858 4.814 -6.943 1.00 97.94 104 MET A C 1
ATOM 840 O O . MET A 1 104 ? -5.920 3.747 -6.329 1.00 97.94 104 MET A O 1
ATOM 844 N N . TYR A 1 105 ? -6.837 5.715 -6.911 1.00 97.56 105 TYR A N 1
ATOM 845 C CA . TYR A 1 105 ? -8.085 5.507 -6.184 1.00 97.56 105 TYR A CA 1
ATOM 846 C C . TYR A 1 105 ? -9.312 5.817 -7.043 1.00 97.56 105 TYR A C 1
ATOM 848 O O . TYR A 1 105 ? -9.456 6.915 -7.586 1.00 97.56 105 TYR A O 1
ATOM 856 N N . ASP A 1 106 ? -10.215 4.844 -7.141 1.00 95.12 106 ASP A N 1
ATOM 857 C CA . ASP A 1 106 ? -11.525 4.985 -7.767 1.00 95.12 106 ASP A CA 1
ATOM 858 C C . ASP A 1 106 ? -12.522 5.579 -6.765 1.00 95.12 106 ASP A C 1
ATOM 860 O O . ASP A 1 106 ? -13.066 4.880 -5.908 1.00 95.12 106 ASP A O 1
ATOM 864 N N . PHE A 1 107 ? -12.808 6.875 -6.889 1.00 87.94 107 PHE A N 1
ATOM 865 C CA . PHE A 1 107 ? -13.775 7.556 -6.024 1.00 87.94 107 PHE A CA 1
ATOM 866 C C . PHE A 1 107 ? -15.217 7.069 -6.185 1.00 87.94 107 PHE A C 1
ATOM 868 O O . PHE A 1 107 ? -16.020 7.266 -5.274 1.00 87.94 107 PHE A O 1
ATOM 875 N N . LYS A 1 108 ? -15.572 6.488 -7.336 1.00 86.00 108 LYS A N 1
ATOM 876 C CA . LYS A 1 108 ? -16.936 6.030 -7.615 1.00 86.00 108 LYS A CA 1
ATOM 877 C C . LYS A 1 108 ? -17.209 4.699 -6.925 1.00 86.00 108 LYS A C 1
ATOM 879 O O . LYS A 1 108 ? -18.285 4.525 -6.361 1.00 86.00 108 LYS A O 1
ATOM 884 N N . ASN A 1 109 ? -16.243 3.783 -6.975 1.00 81.38 109 ASN A N 1
ATOM 885 C CA . ASN A 1 109 ? -16.402 2.422 -6.458 1.00 81.38 109 ASN A CA 1
ATOM 886 C C . ASN A 1 109 ? -15.651 2.167 -5.140 1.00 81.38 109 ASN A C 1
ATOM 888 O O . ASN A 1 109 ? -15.798 1.097 -4.555 1.00 81.38 109 ASN A O 1
ATOM 892 N N . GLY A 1 110 ? -14.861 3.133 -4.665 1.00 87.12 110 GLY A N 1
ATOM 893 C CA . GLY A 1 110 ? -14.108 3.038 -3.417 1.00 87.12 110 GLY A CA 1
ATOM 894 C C . GLY A 1 110 ? -12.969 2.022 -3.470 1.00 87.12 110 GLY A C 1
ATOM 895 O O . GLY A 1 110 ? -12.781 1.274 -2.514 1.00 87.12 110 GLY A O 1
ATOM 896 N N . ARG A 1 111 ? -12.251 1.948 -4.599 1.00 90.38 111 ARG A N 1
ATOM 897 C CA . ARG A 1 111 ? -11.239 0.912 -4.857 1.00 90.38 111 ARG A CA 1
ATOM 898 C C . ARG A 1 111 ? -9.837 1.499 -4.989 1.00 90.38 111 ARG A C 1
ATOM 900 O O . ARG A 1 111 ? -9.608 2.367 -5.829 1.00 90.38 111 ARG A O 1
ATOM 907 N N . THR A 1 112 ? -8.890 0.953 -4.232 1.00 95.94 112 THR A N 1
ATOM 908 C CA . THR A 1 112 ? -7.455 1.209 -4.410 1.00 95.94 112 THR A CA 1
ATOM 909 C C . THR A 1 112 ? -6.895 0.317 -5.516 1.00 95.94 112 THR A C 1
ATOM 911 O O . THR A 1 112 ? -7.146 -0.889 -5.536 1.00 95.94 112 THR A O 1
ATOM 914 N N . THR A 1 113 ? -6.122 0.895 -6.432 1.00 98.38 113 THR A N 1
ATOM 915 C CA . THR A 1 113 ? -5.346 0.147 -7.429 1.00 98.38 113 THR A CA 1
ATOM 916 C C . THR A 1 113 ? -3.888 0.567 -7.360 1.00 98.38 113 THR A C 1
ATOM 918 O O . THR A 1 113 ? -3.563 1.749 -7.418 1.00 98.38 113 THR A O 1
ATOM 921 N N . ILE A 1 114 ? -3.017 -0.422 -7.261 1.00 98.62 114 ILE A N 1
ATOM 922 C CA . ILE A 1 114 ? -1.572 -0.315 -7.301 1.00 98.62 114 ILE A CA 1
ATOM 923 C C . ILE A 1 114 ? -1.112 -0.660 -8.714 1.00 98.62 114 ILE A C 1
ATOM 925 O O . ILE A 1 114 ? -1.536 -1.663 -9.293 1.00 98.62 114 ILE A O 1
ATOM 929 N N . CYS A 1 115 ? -0.240 0.167 -9.265 1.00 96.88 115 CYS A N 1
ATOM 930 C CA . CYS A 1 115 ? 0.413 -0.044 -10.550 1.00 96.88 115 CYS A CA 1
ATOM 931 C C . CYS A 1 115 ? 1.914 0.237 -10.423 1.00 96.88 115 CYS A C 1
ATOM 933 O O . CYS A 1 115 ? 2.393 0.472 -9.320 1.00 96.88 115 CYS A O 1
ATOM 935 N N . ASP A 1 116 ? 2.635 0.209 -11.547 1.00 95.56 116 ASP A N 1
ATOM 936 C CA . ASP A 1 116 ? 4.054 0.582 -11.609 1.00 95.56 116 ASP A CA 1
ATOM 937 C C . ASP A 1 116 ? 4.941 -0.246 -10.658 1.00 95.56 116 ASP A C 1
ATOM 939 O O . ASP A 1 116 ? 5.488 0.246 -9.674 1.00 95.56 116 ASP A O 1
ATOM 943 N N . ILE A 1 117 ? 5.015 -1.555 -10.928 1.00 97.81 117 ILE A N 1
ATOM 944 C CA . ILE A 1 117 ? 5.883 -2.495 -10.194 1.00 97.81 117 ILE A CA 1
ATOM 945 C C . ILE A 1 117 ? 7.061 -2.960 -11.060 1.00 97.81 117 ILE A C 1
ATOM 947 O O . ILE A 1 117 ? 7.674 -3.994 -10.789 1.00 97.81 117 ILE A O 1
ATOM 951 N N . ASP A 1 118 ? 7.368 -2.198 -12.113 1.00 97.06 118 ASP A N 1
ATOM 952 C CA . ASP A 1 118 ? 8.322 -2.541 -13.170 1.00 97.06 118 ASP A CA 1
ATOM 953 C C . ASP A 1 118 ? 9.720 -2.856 -12.625 1.00 97.06 118 ASP A C 1
ATOM 955 O O . ASP A 1 118 ? 10.437 -3.703 -13.164 1.00 97.06 118 ASP A O 1
ATOM 959 N N . PHE A 1 119 ? 10.096 -2.188 -11.532 1.00 96.88 119 PHE A N 1
ATOM 960 C CA . PHE A 1 119 ? 11.411 -2.301 -10.914 1.00 96.88 119 PHE A CA 1
ATOM 961 C C . PHE A 1 119 ? 11.459 -3.209 -9.687 1.00 96.88 119 PHE A C 1
ATOM 963 O O . PHE A 1 119 ? 12.532 -3.342 -9.095 1.00 96.88 119 PHE A O 1
ATOM 970 N N . PHE A 1 120 ? 10.361 -3.873 -9.311 1.00 98.25 120 PHE A N 1
ATOM 971 C CA . PHE A 1 120 ? 10.371 -4.787 -8.169 1.00 98.25 120 PHE A CA 1
ATOM 972 C C . PHE A 1 120 ? 11.380 -5.913 -8.405 1.00 98.25 120 PHE A C 1
ATOM 974 O O . PHE A 1 120 ? 11.437 -6.520 -9.477 1.00 98.25 120 PHE A O 1
ATOM 981 N N . ARG A 1 121 ? 12.167 -6.234 -7.378 1.00 97.81 121 ARG A N 1
ATOM 982 C CA . ARG A 1 121 ? 13.203 -7.275 -7.454 1.00 97.81 121 ARG A CA 1
ATOM 983 C C . ARG A 1 121 ? 12.958 -8.357 -6.423 1.00 97.81 121 ARG A C 1
ATOM 985 O O . ARG A 1 121 ? 12.357 -8.108 -5.383 1.00 97.81 121 ARG A O 1
ATOM 992 N N . LYS A 1 122 ? 13.449 -9.566 -6.701 1.00 98.06 122 LYS A N 1
ATOM 993 C CA . LYS A 1 122 ? 13.536 -10.614 -5.682 1.00 98.06 122 LYS A CA 1
ATOM 994 C C . LYS A 1 122 ? 14.466 -10.159 -4.558 1.00 98.06 122 LYS A C 1
ATOM 996 O O . LYS A 1 122 ? 15.527 -9.615 -4.845 1.00 98.06 122 LYS A O 1
ATOM 1001 N N . GLN A 1 123 ? 14.065 -10.393 -3.312 1.00 96.50 123 GLN A N 1
ATOM 1002 C CA . GLN A 1 123 ? 14.873 -10.093 -2.130 1.00 96.50 123 GLN A CA 1
ATOM 1003 C C . GLN A 1 123 ? 15.518 -11.356 -1.520 1.00 96.50 123 GLN A C 1
ATOM 1005 O O . GLN A 1 123 ? 14.957 -12.448 -1.651 1.00 96.50 123 GLN A O 1
ATOM 1010 N N . PRO A 1 124 ? 16.664 -11.204 -0.826 1.00 97.75 124 PRO A N 1
ATOM 1011 C CA . PRO A 1 124 ? 17.464 -9.978 -0.777 1.00 97.75 124 PRO A CA 1
ATOM 1012 C C . PRO A 1 124 ? 18.144 -9.709 -2.129 1.00 97.75 124 PRO A C 1
ATOM 1014 O O . PRO A 1 124 ? 18.519 -10.642 -2.841 1.00 97.75 124 PRO A O 1
ATOM 1017 N N . CYS A 1 125 ? 18.320 -8.437 -2.482 1.00 97.94 125 CYS A N 1
ATOM 1018 C CA . CYS A 1 125 ? 19.184 -8.031 -3.593 1.00 97.94 125 CYS A CA 1
ATOM 1019 C C . CYS A 1 125 ? 20.167 -6.946 -3.152 1.00 97.94 125 CYS A C 1
ATOM 1021 O O . CYS A 1 125 ? 20.066 -6.407 -2.055 1.00 97.94 125 CYS A O 1
ATOM 1023 N N . ILE A 1 126 ? 21.138 -6.634 -4.006 1.00 98.50 126 ILE A N 1
ATOM 1024 C CA . ILE A 1 126 ? 22.130 -5.590 -3.749 1.00 98.50 126 ILE A CA 1
ATOM 1025 C C . ILE A 1 126 ? 21.769 -4.343 -4.552 1.00 98.50 126 ILE A C 1
ATOM 1027 O O . ILE A 1 126 ? 21.324 -4.448 -5.698 1.00 98.50 126 ILE A O 1
ATOM 1031 N N . ASN A 1 127 ? 21.975 -3.172 -3.955 1.00 98.50 127 ASN A N 1
ATOM 1032 C CA . ASN A 1 127 ? 21.976 -1.904 -4.666 1.00 98.50 127 ASN A CA 1
ATOM 1033 C C . ASN A 1 127 ? 23.179 -1.862 -5.621 1.00 98.50 127 ASN A C 1
ATOM 1035 O O . ASN A 1 127 ? 24.319 -1.636 -5.215 1.00 98.50 127 ASN A O 1
ATOM 1039 N N . ASP A 1 128 ? 22.912 -2.102 -6.898 1.00 97.56 128 ASP A N 1
ATOM 1040 C CA . ASP A 1 128 ? 23.888 -2.178 -7.985 1.00 97.56 128 ASP A CA 1
ATOM 1041 C C . ASP A 1 128 ? 24.074 -0.846 -8.730 1.00 97.56 128 ASP A C 1
ATOM 1043 O O . ASP A 1 128 ? 24.800 -0.779 -9.719 1.00 97.56 128 ASP A O 1
ATOM 1047 N N . MET A 1 129 ? 23.425 0.226 -8.265 1.00 96.50 129 MET A N 1
ATOM 1048 C CA . MET A 1 129 ? 23.378 1.518 -8.959 1.00 96.50 129 MET A CA 1
ATOM 1049 C C . MET A 1 129 ? 23.966 2.679 -8.149 1.00 96.50 129 MET A C 1
ATOM 1051 O O . MET A 1 129 ? 24.218 3.752 -8.699 1.00 96.50 129 MET A O 1
ATOM 1055 N N . GLY A 1 130 ? 24.155 2.512 -6.840 1.00 96.88 130 GLY A N 1
ATOM 1056 C CA . GLY A 1 130 ? 24.391 3.628 -5.930 1.00 96.88 130 GLY A CA 1
ATOM 1057 C C . GLY A 1 130 ? 23.078 4.303 -5.589 1.00 96.88 130 GLY A C 1
ATOM 1058 O O . GLY A 1 130 ? 22.534 4.061 -4.522 1.00 96.88 130 GLY A O 1
ATOM 1059 N N . ARG A 1 131 ? 22.522 5.085 -6.516 1.00 97.50 131 ARG A N 1
ATOM 1060 C CA . ARG A 1 131 ? 21.168 5.632 -6.379 1.00 97.50 131 ARG A CA 1
ATOM 1061 C C . ARG A 1 131 ? 20.184 4.786 -7.184 1.00 97.50 131 ARG A C 1
ATOM 1063 O O . ARG A 1 131 ? 20.160 4.884 -8.411 1.00 97.50 131 ARG A O 1
ATOM 1070 N N . MET A 1 132 ? 19.347 4.014 -6.498 1.00 97.31 132 MET A N 1
ATOM 1071 C CA . MET A 1 132 ? 18.253 3.268 -7.126 1.00 97.31 132 MET A CA 1
ATOM 1072 C C . MET A 1 132 ? 17.226 4.216 -7.772 1.00 97.31 132 MET A C 1
ATOM 1074 O O . MET A 1 132 ? 17.182 5.419 -7.483 1.00 97.31 132 MET A O 1
ATOM 1078 N N . TRP A 1 133 ? 16.398 3.684 -8.673 1.00 94.06 133 TRP A N 1
ATOM 1079 C CA . TRP A 1 133 ? 15.215 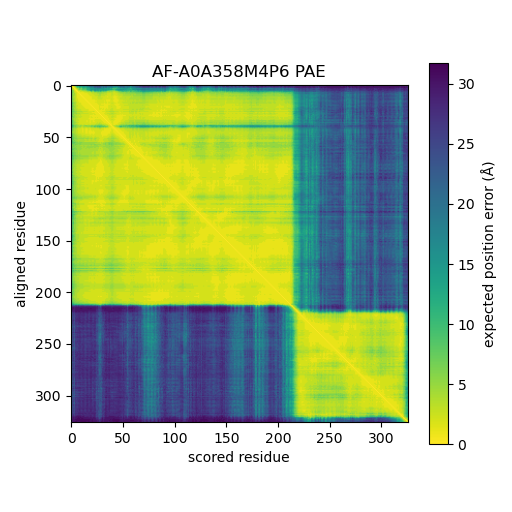4.399 -9.165 1.00 94.06 133 TRP A CA 1
ATOM 1080 C C . TRP A 1 133 ? 14.229 4.622 -8.015 1.00 94.06 133 TRP A C 1
ATOM 1082 O O . TRP A 1 133 ? 14.163 3.811 -7.092 1.00 94.06 133 TRP A O 1
ATOM 1092 N N . GLY A 1 134 ? 13.543 5.763 -8.020 1.00 93.88 134 GLY A N 1
ATOM 1093 C CA . GLY A 1 134 ? 12.734 6.160 -6.873 1.00 93.88 134 GLY A CA 1
ATOM 1094 C C . GLY A 1 134 ? 12.581 7.661 -6.688 1.00 93.88 134 GLY A C 1
ATOM 1095 O O . GLY A 1 134 ? 13.504 8.466 -6.905 1.00 93.88 134 GLY A O 1
ATOM 1096 N N . SER A 1 135 ? 11.412 8.029 -6.168 1.00 95.69 135 SER A N 1
ATOM 1097 C CA . SER A 1 135 ? 11.183 9.316 -5.519 1.00 95.69 135 SER A CA 1
ATOM 1098 C C . SER A 1 135 ? 11.912 9.360 -4.176 1.00 95.69 135 SER A C 1
ATOM 1100 O O . SER A 1 135 ? 11.628 8.581 -3.266 1.00 95.69 135 SER A O 1
ATOM 1102 N N . SER A 1 136 ? 12.796 10.346 -3.995 1.00 96.56 136 SER A N 1
ATOM 1103 C CA . SER A 1 136 ? 13.598 10.494 -2.768 1.00 96.56 136 SER A CA 1
ATOM 1104 C C . SER A 1 136 ? 12.783 10.705 -1.486 1.00 96.56 136 SER A C 1
ATOM 1106 O O . SER A 1 136 ? 13.336 10.643 -0.396 1.00 96.56 136 SER A O 1
ATOM 1108 N N . ARG A 1 137 ? 11.472 10.960 -1.590 1.00 96.69 137 ARG A N 1
ATOM 1109 C CA . ARG A 1 137 ? 10.564 11.043 -0.431 1.00 96.69 137 ARG A CA 1
ATOM 1110 C C . ARG A 1 137 ? 10.269 9.681 0.194 1.00 96.69 137 ARG A C 1
ATOM 1112 O O . ARG A 1 137 ? 9.902 9.640 1.366 1.00 96.69 137 ARG A O 1
ATOM 1119 N N . PHE A 1 138 ? 10.419 8.616 -0.589 1.00 98.25 138 PHE A N 1
ATOM 1120 C CA . PHE A 1 138 ? 10.064 7.246 -0.224 1.00 98.25 138 PHE A CA 1
ATOM 1121 C C . PHE A 1 138 ? 11.271 6.314 -0.159 1.00 98.25 138 PHE A C 1
ATOM 1123 O O . PHE A 1 138 ? 11.188 5.287 0.505 1.00 98.25 138 PHE A O 1
ATOM 1130 N N . MET A 1 139 ? 12.378 6.692 -0.803 1.00 98.44 139 MET A N 1
ATOM 1131 C CA . MET A 1 139 ? 13.619 5.924 -0.785 1.00 98.44 139 MET A CA 1
ATOM 1132 C C . MET A 1 139 ? 14.262 5.921 0.603 1.00 98.44 139 MET A C 1
ATOM 1134 O O . MET A 1 139 ? 14.446 6.971 1.227 1.00 98.44 139 MET A O 1
ATOM 1138 N N . SER A 1 140 ? 14.644 4.732 1.041 1.00 98.56 140 SER A N 1
ATOM 1139 C CA . SER A 1 140 ? 15.461 4.481 2.226 1.00 98.56 140 SER A CA 1
ATOM 1140 C C . SER A 1 140 ? 16.941 4.836 1.991 1.00 98.56 140 SER A C 1
ATOM 1142 O O . SER A 1 140 ? 17.378 4.906 0.840 1.00 98.56 140 SER A O 1
ATOM 1144 N N . PRO A 1 141 ? 17.754 5.056 3.044 1.00 98.75 141 PRO A N 1
ATOM 1145 C CA . PRO A 1 141 ? 19.187 5.327 2.893 1.00 98.75 141 PRO A CA 1
ATOM 1146 C C . PRO A 1 141 ? 19.954 4.256 2.111 1.00 98.75 141 PRO A C 1
ATOM 1148 O O . PRO A 1 141 ? 20.801 4.602 1.290 1.00 98.75 141 PRO A O 1
ATOM 1151 N N . GLU A 1 142 ? 19.639 2.973 2.306 1.00 98.69 142 GLU A N 1
ATOM 1152 C CA . GLU A 1 142 ? 20.304 1.877 1.589 1.00 98.69 142 GLU A CA 1
ATOM 1153 C C . GLU A 1 142 ? 20.050 1.902 0.068 1.00 98.69 142 GLU A C 1
ATOM 1155 O O . GLU A 1 142 ? 20.867 1.414 -0.713 1.00 98.69 142 GLU A O 1
ATOM 1160 N N . GLU A 1 143 ? 18.979 2.553 -0.395 1.00 98.56 143 GLU A N 1
ATOM 1161 C CA . GLU A 1 143 ? 18.721 2.782 -1.825 1.00 98.56 143 GLU A CA 1
ATOM 1162 C C . GLU A 1 143 ? 19.591 3.902 -2.431 1.00 98.56 143 GLU A C 1
ATOM 1164 O O . GLU A 1 143 ? 19.552 4.124 -3.644 1.00 98.56 143 GLU A O 1
ATOM 1169 N N . PHE A 1 144 ? 20.404 4.586 -1.616 1.00 98.56 144 PHE A N 1
ATOM 1170 C CA . PHE A 1 144 ? 21.424 5.555 -2.042 1.00 98.56 144 PHE A CA 1
ATOM 1171 C C . PHE A 1 144 ? 22.866 5.041 -1.892 1.00 98.56 144 PHE A C 1
ATOM 1173 O O . PHE A 1 144 ? 23.807 5.753 -2.254 1.00 98.56 144 PHE A O 1
ATOM 1180 N N . GLU A 1 145 ? 23.059 3.820 -1.388 1.00 98.38 145 GLU A N 1
ATOM 1181 C CA . GLU A 1 145 ? 24.377 3.258 -1.099 1.00 98.38 145 GLU A CA 1
ATOM 1182 C C . GLU A 1 145 ? 24.692 2.048 -1.989 1.00 98.38 145 GLU A C 1
ATOM 1184 O O . GLU A 1 145 ? 24.106 0.974 -1.861 1.00 98.38 145 GLU A O 1
ATOM 1189 N N . HIS A 1 146 ? 25.668 2.204 -2.889 1.00 98.44 146 HIS A N 1
ATOM 1190 C CA . HIS A 1 146 ? 26.119 1.112 -3.752 1.00 98.44 146 HIS A CA 1
ATOM 1191 C C . HIS A 1 146 ? 26.685 -0.036 -2.907 1.00 98.44 146 HIS A C 1
ATOM 1193 O O . HIS A 1 146 ? 27.587 0.169 -2.097 1.00 98.44 146 HIS A O 1
ATOM 1199 N N . GLY A 1 147 ? 26.210 -1.257 -3.145 1.00 98.50 147 GLY A N 1
ATOM 1200 C CA . GLY A 1 147 ? 26.597 -2.443 -2.384 1.00 98.50 147 GLY A CA 1
ATOM 1201 C C . GLY A 1 147 ? 25.725 -2.720 -1.156 1.00 98.50 147 GLY A C 1
ATOM 1202 O O . GLY A 1 147 ? 25.861 -3.792 -0.564 1.00 98.50 147 GLY A O 1
ATOM 1203 N N . ALA A 1 148 ? 24.809 -1.819 -0.787 1.00 98.56 148 ALA A N 1
ATO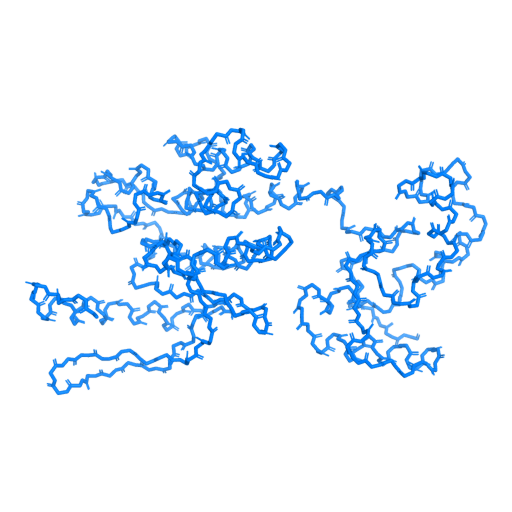M 1204 C CA . ALA A 1 148 ? 23.896 -2.056 0.323 1.00 98.56 148 ALA A CA 1
ATOM 1205 C C . ALA A 1 148 ? 22.876 -3.162 0.004 1.00 98.56 148 ALA A C 1
ATOM 1207 O O . ALA A 1 148 ? 22.499 -3.388 -1.148 1.00 98.56 148 ALA A O 1
ATOM 1208 N N . THR A 1 149 ? 22.428 -3.868 1.044 1.00 98.62 149 THR A N 1
ATOM 1209 C CA . THR A 1 149 ? 21.382 -4.896 0.934 1.00 98.62 149 THR A CA 1
ATOM 1210 C C . THR A 1 149 ? 20.004 -4.247 0.898 1.00 98.62 149 THR A C 1
ATOM 1212 O O . THR A 1 149 ? 19.688 -3.436 1.764 1.00 98.62 149 THR A O 1
ATOM 1215 N N . LEU A 1 150 ? 19.189 -4.655 -0.073 1.00 98.81 150 LEU A N 1
ATOM 1216 C CA . LEU A 1 150 ? 17.786 -4.289 -0.222 1.00 98.81 150 LEU A CA 1
ATOM 1217 C C . LEU A 1 150 ? 16.917 -5.522 0.052 1.00 98.81 150 LEU A C 1
ATOM 1219 O O . LEU A 1 150 ? 17.054 -6.554 -0.616 1.00 98.81 150 LEU A O 1
ATOM 1223 N N . ASP A 1 151 ? 16.039 -5.423 1.042 1.00 98.62 151 ASP A N 1
ATOM 1224 C CA . ASP A 1 151 ? 15.186 -6.519 1.508 1.00 98.62 151 ASP A CA 1
ATOM 1225 C C . ASP A 1 151 ? 13.882 -5.994 2.139 1.00 98.62 151 ASP A C 1
ATOM 1227 O O . ASP A 1 151 ? 13.479 -4.849 1.935 1.00 98.62 151 ASP A O 1
ATOM 1231 N N . GLU A 1 152 ? 13.180 -6.830 2.897 1.00 98.56 152 GLU A N 1
ATOM 1232 C CA . GLU A 1 152 ? 11.928 -6.470 3.556 1.00 98.56 152 GLU A CA 1
ATOM 1233 C C . GLU A 1 152 ? 12.052 -5.236 4.472 1.00 98.56 152 GLU A C 1
ATOM 1235 O O . GLU A 1 152 ? 11.113 -4.445 4.561 1.00 98.56 152 GLU A O 1
ATOM 1240 N N . ILE A 1 153 ? 13.209 -5.003 5.101 1.00 98.81 153 ILE A N 1
ATOM 1241 C CA . ILE A 1 153 ? 13.433 -3.841 5.978 1.00 98.81 153 ILE A CA 1
ATOM 1242 C C . ILE A 1 153 ? 13.542 -2.543 5.154 1.00 98.81 153 ILE A C 1
ATOM 1244 O O . ILE A 1 153 ? 13.216 -1.455 5.646 1.00 98.81 153 ILE A O 1
ATOM 1248 N N . THR A 1 154 ? 13.942 -2.644 3.884 1.00 98.81 154 THR A N 1
ATOM 1249 C CA . THR A 1 154 ? 13.863 -1.542 2.912 1.00 98.81 154 THR A CA 1
ATOM 1250 C C . THR A 1 154 ? 12.401 -1.178 2.656 1.00 98.81 154 THR A C 1
ATOM 1252 O O . THR A 1 154 ? 12.024 -0.015 2.786 1.00 98.81 154 THR A O 1
ATOM 1255 N N . ASN A 1 155 ? 11.534 -2.174 2.434 1.00 98.75 155 ASN A N 1
ATOM 1256 C CA . ASN A 1 155 ? 10.095 -1.940 2.264 1.00 98.75 155 ASN A CA 1
ATOM 1257 C C . ASN A 1 155 ? 9.438 -1.328 3.517 1.00 98.75 155 ASN A C 1
ATOM 1259 O O . ASN A 1 155 ? 8.507 -0.533 3.384 1.00 98.75 155 ASN A O 1
ATOM 1263 N N . VAL A 1 156 ? 9.908 -1.669 4.728 1.00 98.94 156 VAL A N 1
ATOM 1264 C CA . VAL A 1 156 ? 9.422 -1.058 5.984 1.00 98.94 156 VAL A CA 1
ATOM 1265 C C . VAL A 1 156 ? 9.609 0.464 5.961 1.00 98.94 156 VAL A C 1
ATOM 1267 O O . VAL A 1 156 ? 8.712 1.209 6.360 1.00 98.94 156 VAL A O 1
ATOM 1270 N N . TYR A 1 157 ? 10.733 0.950 5.433 1.00 98.88 157 TYR A N 1
ATOM 1271 C CA . TYR A 1 157 ? 10.939 2.387 5.262 1.00 98.88 157 TYR A CA 1
ATOM 1272 C C . TYR A 1 157 ? 9.918 2.988 4.292 1.00 98.88 157 TYR A C 1
ATOM 1274 O O . TYR A 1 157 ? 9.291 4.005 4.603 1.00 98.88 157 TYR A O 1
ATOM 1282 N N . THR A 1 158 ? 9.705 2.338 3.144 1.00 98.75 158 THR A N 1
ATOM 1283 C CA . THR A 1 158 ? 8.757 2.783 2.114 1.00 98.75 158 THR A CA 1
ATOM 1284 C C . THR A 1 158 ? 7.337 2.928 2.670 1.00 98.75 158 THR A C 1
ATOM 1286 O O . THR A 1 158 ? 6.700 3.961 2.453 1.00 98.75 158 THR A O 1
ATOM 1289 N N . ILE A 1 159 ? 6.842 1.955 3.447 1.00 98.69 159 ILE A N 1
ATOM 1290 C CA . ILE A 1 159 ? 5.501 2.037 4.060 1.00 98.69 159 ILE A CA 1
ATOM 1291 C C . ILE A 1 159 ? 5.408 3.132 5.127 1.00 98.69 159 ILE A C 1
ATOM 1293 O O . ILE A 1 159 ? 4.391 3.823 5.205 1.00 98.69 159 ILE A O 1
ATOM 1297 N N . GLY A 1 160 ? 6.474 3.362 5.901 1.00 98.81 160 GLY A N 1
ATOM 1298 C CA . GLY A 1 160 ? 6.544 4.485 6.835 1.00 98.81 160 GLY A CA 1
ATOM 1299 C C . GLY A 1 160 ? 6.465 5.829 6.108 1.00 98.81 160 GLY A C 1
ATOM 1300 O O . GLY A 1 160 ? 5.694 6.711 6.492 1.00 98.81 160 GLY A O 1
ATOM 1301 N N . ALA A 1 161 ? 7.199 5.971 5.003 1.00 98.81 161 ALA A N 1
ATOM 1302 C CA . ALA A 1 161 ? 7.161 7.164 4.163 1.00 98.81 161 ALA A CA 1
ATOM 1303 C C . ALA A 1 161 ? 5.780 7.381 3.516 1.00 98.81 161 ALA A C 1
ATOM 1305 O O . ALA A 1 161 ? 5.302 8.516 3.461 1.00 98.81 161 ALA A O 1
ATOM 1306 N N . LEU A 1 162 ? 5.099 6.309 3.097 1.00 98.50 162 LEU A N 1
ATOM 1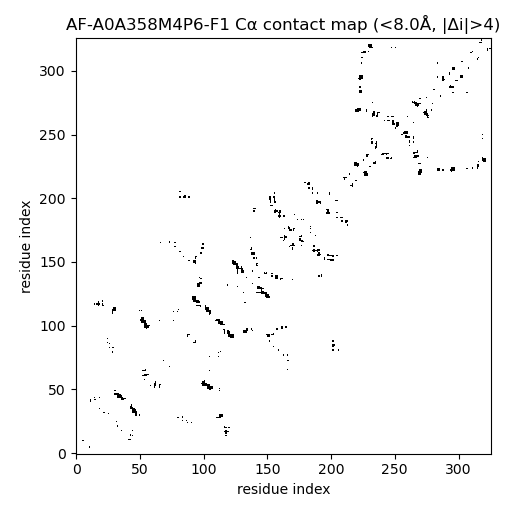307 C CA . LEU A 1 162 ? 3.712 6.351 2.613 1.00 98.50 162 LEU A CA 1
ATOM 1308 C C . LEU A 1 162 ? 2.725 6.801 3.688 1.00 98.50 162 LEU A C 1
ATOM 1310 O O . LEU A 1 162 ? 1.831 7.597 3.392 1.00 98.50 162 LEU A O 1
ATOM 1314 N N . ALA A 1 163 ? 2.913 6.369 4.935 1.00 98.56 163 ALA A N 1
ATOM 1315 C CA . ALA A 1 163 ? 2.097 6.841 6.046 1.00 98.56 163 ALA A CA 1
ATOM 1316 C C . ALA A 1 163 ? 2.219 8.370 6.203 1.00 98.56 163 ALA A C 1
ATOM 1318 O O . ALA A 1 163 ? 1.207 9.071 6.253 1.00 98.56 163 ALA A O 1
ATOM 1319 N N . PHE A 1 164 ? 3.437 8.922 6.170 1.00 98.62 164 PHE A N 1
ATOM 1320 C CA . PHE A 1 164 ? 3.634 10.380 6.185 1.00 98.62 164 PHE A CA 1
ATOM 1321 C C . PHE A 1 164 ? 3.060 11.068 4.932 1.00 98.62 164 PHE A C 1
ATOM 1323 O O . PHE A 1 164 ? 2.435 12.125 5.024 1.00 98.62 164 PHE A O 1
ATOM 1330 N N . ALA A 1 165 ? 3.183 10.466 3.749 1.00 97.50 165 ALA A N 1
ATOM 1331 C CA . ALA A 1 165 ? 2.587 11.015 2.527 1.00 97.50 165 ALA A CA 1
ATOM 1332 C C . ALA A 1 165 ? 1.048 11.145 2.607 1.00 97.50 165 ALA A C 1
ATOM 1334 O O . ALA A 1 165 ? 0.480 12.108 2.080 1.00 97.50 165 ALA A O 1
ATOM 1335 N N . LEU A 1 166 ? 0.374 10.204 3.280 1.00 96.88 166 LEU A N 1
ATOM 1336 C CA . LEU A 1 166 ? -1.088 10.166 3.441 1.00 96.88 166 LEU A CA 1
ATOM 1337 C C . LEU A 1 166 ? -1.613 11.023 4.605 1.00 96.88 166 LEU A C 1
ATOM 1339 O O . LEU A 1 166 ? -2.686 11.638 4.494 1.00 96.88 166 LEU A O 1
ATOM 1343 N N . PHE A 1 167 ? -0.891 11.047 5.727 1.00 97.12 167 PHE A N 1
ATOM 1344 C CA . PHE A 1 167 ? -1.410 11.559 7.003 1.00 97.12 167 PHE A CA 1
ATOM 1345 C C . PHE A 1 167 ? -0.749 12.849 7.496 1.00 97.12 167 PHE A C 1
ATOM 1347 O O . PHE A 1 167 ? -1.210 13.403 8.496 1.00 97.12 167 PHE A O 1
ATOM 1354 N N . SER A 1 168 ? 0.265 13.356 6.792 1.00 95.81 168 SER A N 1
ATOM 1355 C CA . SER A 1 168 ? 0.944 14.617 7.129 1.00 95.81 168 SER A CA 1
ATOM 1356 C C . SER A 1 168 ? 1.521 15.359 5.917 1.00 95.81 168 SER A C 1
ATOM 1358 O O . SER A 1 168 ? 2.377 16.227 6.077 1.00 95.81 168 SER A O 1
ATOM 1360 N N . ASP A 1 169 ? 1.078 15.010 4.701 1.00 94.06 169 ASP A N 1
ATOM 1361 C CA . ASP A 1 169 ? 1.593 15.564 3.441 1.00 94.06 169 ASP A CA 1
ATOM 1362 C C . ASP A 1 169 ? 3.133 15.551 3.396 1.00 94.06 169 ASP A C 1
ATOM 1364 O O . ASP A 1 169 ? 3.800 16.572 3.238 1.00 94.06 169 ASP A O 1
ATOM 1368 N N . TYR A 1 170 ? 3.702 14.357 3.578 1.00 95.94 170 TYR A N 1
ATOM 1369 C CA . TYR A 1 170 ? 5.143 14.059 3.574 1.00 95.94 170 TYR A CA 1
ATOM 1370 C C . TYR A 1 170 ? 5.941 14.640 4.752 1.00 95.94 170 TYR A C 1
ATOM 1372 O O . TYR A 1 170 ? 7.110 14.283 4.913 1.00 95.94 170 TYR A O 1
ATOM 1380 N N . SER A 1 171 ? 5.354 15.504 5.587 1.00 96.88 171 SER A N 1
ATOM 1381 C CA . SER A 1 171 ? 6.044 16.023 6.767 1.00 96.88 171 SER A CA 1
ATOM 1382 C C . SER A 1 171 ? 6.270 14.910 7.785 1.00 96.88 171 SER A C 1
ATOM 1384 O O . SER A 1 171 ? 5.330 14.233 8.194 1.00 96.88 171 SER A O 1
ATOM 1386 N N . ARG A 1 172 ? 7.512 14.746 8.245 1.00 96.62 172 ARG A N 1
ATOM 1387 C CA . ARG A 1 172 ? 7.864 13.785 9.304 1.00 96.62 172 ARG A CA 1
ATOM 1388 C C . ARG A 1 172 ? 7.769 14.379 10.711 1.00 96.62 172 ARG A C 1
ATOM 1390 O O . ARG A 1 172 ? 8.208 13.746 11.663 1.00 96.62 172 ARG A O 1
ATOM 1397 N N . THR A 1 173 ? 7.247 15.598 10.848 1.00 94.31 173 THR A N 1
ATOM 1398 C CA . THR A 1 173 ? 7.102 16.254 12.151 1.00 94.31 173 THR A CA 1
ATOM 1399 C C . THR A 1 173 ? 5.841 15.786 12.864 1.00 94.31 173 THR A C 1
ATOM 1401 O O . THR A 1 173 ? 4.846 15.419 12.231 1.00 94.31 173 THR A O 1
ATOM 1404 N N . ARG A 1 174 ? 5.863 15.824 14.199 1.00 94.19 174 ARG A N 1
ATOM 1405 C CA . ARG A 1 174 ? 4.700 15.439 14.999 1.00 94.19 174 ARG A CA 1
ATOM 1406 C C . ARG A 1 174 ? 3.528 16.394 14.778 1.00 94.19 174 ARG A C 1
ATOM 1408 O O . ARG A 1 174 ? 2.390 15.950 14.715 1.00 94.19 174 ARG A O 1
ATOM 1415 N N . GLU A 1 175 ? 3.808 17.681 14.605 1.00 91.88 175 GLU A N 1
ATOM 1416 C CA . GLU A 1 175 ? 2.814 18.755 14.490 1.00 91.88 175 GLU A CA 1
ATOM 1417 C C . GLU A 1 175 ? 1.974 18.649 13.212 1.00 91.88 175 GLU A C 1
ATOM 1419 O O . GLU A 1 175 ? 0.815 19.053 13.199 1.00 91.88 175 GLU A O 1
ATOM 1424 N N . ALA A 1 176 ? 2.547 18.106 12.135 1.00 91.56 176 ALA A N 1
ATOM 1425 C CA . ALA A 1 176 ? 1.847 17.921 10.866 1.00 91.56 176 ALA A CA 1
ATOM 1426 C C . ALA A 1 176 ? 1.014 16.628 10.820 1.00 91.56 176 ALA A C 1
ATOM 1428 O O . ALA A 1 176 ? 0.224 16.432 9.896 1.00 91.56 176 ALA A O 1
ATOM 1429 N N . TRP A 1 177 ? 1.210 15.720 11.778 1.00 93.62 177 TRP A N 1
ATOM 1430 C CA . TRP A 1 177 ? 0.573 14.412 11.789 1.00 93.62 177 TRP A CA 1
ATOM 1431 C C . TRP A 1 177 ? -0.872 14.481 12.281 1.00 93.62 177 TRP A C 1
ATOM 1433 O O . TRP A 1 177 ? -1.165 15.021 13.343 1.00 93.62 177 TRP A O 1
ATOM 1443 N N . THR A 1 178 ? -1.784 13.880 11.517 1.00 88.69 178 THR A N 1
ATOM 1444 C CA . THR A 1 178 ? -3.233 14.011 11.752 1.00 88.69 178 THR A CA 1
ATOM 1445 C C . THR A 1 178 ? -3.869 12.858 12.532 1.00 88.69 178 THR A C 1
ATOM 1447 O O . THR A 1 178 ? -5.035 12.955 12.910 1.00 88.69 178 THR A O 1
ATOM 1450 N N . LEU A 1 179 ? -3.136 11.766 12.781 1.00 91.19 179 LEU A N 1
ATOM 1451 C CA . LEU A 1 179 ? -3.629 10.617 13.552 1.00 91.19 179 LEU A CA 1
ATOM 1452 C C . LEU A 1 179 ? -3.090 10.619 14.997 1.00 91.19 179 LEU A C 1
ATOM 1454 O O . LEU A 1 179 ? -2.405 11.540 15.448 1.00 91.19 179 LEU A O 1
ATOM 1458 N N . ARG A 1 180 ? -3.384 9.549 15.741 1.00 88.31 180 ARG A N 1
ATOM 1459 C CA . ARG A 1 180 ? -2.951 9.374 17.137 1.00 88.31 180 ARG A CA 1
ATOM 1460 C C . ARG A 1 180 ? -1.423 9.330 17.274 1.00 88.31 180 ARG A C 1
ATOM 1462 O O . ARG A 1 180 ? -0.715 9.060 16.298 1.00 88.31 180 ARG A O 1
ATOM 1469 N N . ASP A 1 181 ? -0.929 9.621 18.476 1.00 87.12 181 ASP A N 1
ATOM 1470 C CA . ASP A 1 181 ? 0.505 9.636 18.804 1.00 87.12 181 ASP A CA 1
ATOM 1471 C C . ASP A 1 181 ? 1.174 8.293 18.532 1.00 87.12 181 ASP A C 1
ATOM 1473 O O . ASP A 1 181 ? 2.264 8.249 17.966 1.00 87.12 181 ASP A O 1
ATOM 1477 N N . GLU A 1 182 ? 0.505 7.193 18.857 1.00 93.00 182 GLU A N 1
ATOM 1478 C CA . GLU A 1 182 ? 1.074 5.853 18.731 1.00 93.00 182 GLU A CA 1
ATOM 1479 C C . GLU A 1 182 ? 1.364 5.500 17.266 1.00 93.00 182 GLU A C 1
ATOM 1481 O O . GLU A 1 182 ? 2.443 5.003 16.948 1.00 93.00 182 GLU A O 1
ATOM 1486 N N . LEU A 1 183 ? 0.447 5.844 16.353 1.00 95.50 183 LEU A N 1
ATOM 1487 C CA . LEU A 1 183 ? 0.629 5.628 14.912 1.00 95.50 183 LEU A CA 1
ATOM 1488 C C . LEU A 1 183 ? 1.764 6.476 14.335 1.00 95.50 183 LEU A C 1
ATOM 1490 O O . LEU A 1 183 ? 2.486 6.018 13.450 1.00 95.50 183 LEU A O 1
ATOM 1494 N N . TYR A 1 184 ? 1.958 7.689 14.860 1.00 97.06 184 TYR A N 1
ATOM 1495 C CA . TYR A 1 184 ? 3.113 8.503 14.494 1.00 97.06 184 TYR A CA 1
ATOM 1496 C C . TYR A 1 184 ? 4.415 7.837 14.926 1.00 97.06 184 TYR A C 1
ATOM 1498 O O . TYR A 1 184 ? 5.330 7.751 14.116 1.00 97.06 184 TYR A O 1
ATOM 1506 N N . GLN A 1 185 ? 4.503 7.328 16.160 1.00 97.75 185 GLN A N 1
ATOM 1507 C CA . GLN A 1 185 ? 5.721 6.662 16.635 1.00 97.75 185 GLN A CA 1
ATOM 1508 C C . GLN A 1 185 ? 6.062 5.430 15.786 1.00 97.75 185 GLN A C 1
ATOM 1510 O O . GLN A 1 185 ? 7.231 5.202 15.478 1.00 97.75 185 GLN A O 1
ATOM 1515 N N . ILE A 1 186 ? 5.052 4.674 15.349 1.00 98.62 186 ILE A N 1
ATOM 1516 C CA . ILE A 1 186 ? 5.226 3.502 14.476 1.00 98.62 186 ILE A CA 1
ATOM 1517 C C . ILE A 1 186 ? 5.761 3.913 13.100 1.00 98.62 186 ILE A C 1
ATOM 1519 O O . ILE A 1 186 ? 6.765 3.355 12.651 1.00 98.62 186 ILE A O 1
ATOM 1523 N N . ALA A 1 187 ? 5.143 4.909 12.455 1.00 98.69 187 ALA A N 1
ATOM 1524 C CA . ALA A 1 187 ? 5.605 5.431 11.167 1.00 98.69 187 ALA A CA 1
ATOM 1525 C C . ALA A 1 187 ? 7.001 6.068 11.271 1.00 98.69 187 ALA A C 1
ATOM 1527 O O . ALA A 1 187 ? 7.848 5.861 10.404 1.00 98.69 187 ALA A O 1
ATOM 1528 N N . PHE A 1 188 ? 7.266 6.804 12.352 1.00 98.62 188 PHE A N 1
ATOM 1529 C CA . PHE A 1 188 ? 8.548 7.455 12.614 1.00 98.62 188 PHE A CA 1
ATOM 1530 C C . PHE A 1 188 ? 9.675 6.437 12.831 1.00 98.62 188 PHE A C 1
ATOM 1532 O O . PHE A 1 188 ? 10.763 6.593 12.279 1.00 98.62 188 PHE A O 1
ATOM 1539 N N . LYS A 1 189 ? 9.400 5.353 13.568 1.00 98.69 189 LYS A N 1
ATOM 1540 C CA . LYS A 1 189 ? 10.312 4.211 13.722 1.00 98.69 189 LYS A CA 1
ATOM 1541 C C . LYS A 1 189 ? 10.631 3.559 12.373 1.00 98.69 189 LYS A C 1
ATOM 1543 O O . LYS A 1 189 ? 11.793 3.260 12.106 1.00 98.69 189 LYS A O 1
ATOM 1548 N N . ALA A 1 190 ? 9.626 3.381 11.516 1.00 98.88 190 ALA A N 1
ATOM 1549 C CA . ALA A 1 190 ? 9.784 2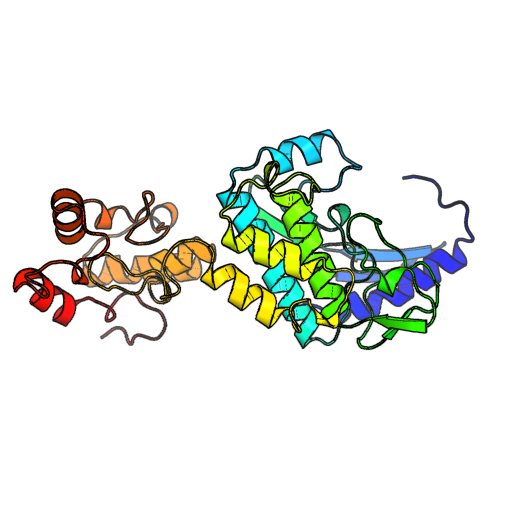.750 10.207 1.00 98.88 190 ALA A CA 1
ATOM 1550 C C . ALA A 1 190 ? 10.709 3.539 9.266 1.00 98.88 190 ALA A C 1
ATOM 1552 O O . ALA A 1 190 ? 11.484 2.939 8.529 1.00 98.88 190 ALA A O 1
ATOM 1553 N N . VAL A 1 191 ? 10.696 4.874 9.337 1.00 98.75 191 VAL A N 1
ATOM 1554 C CA . VAL A 1 191 ? 11.558 5.746 8.515 1.00 98.75 191 VAL A CA 1
ATOM 1555 C C . VAL A 1 191 ? 12.903 6.093 9.167 1.00 98.75 191 VAL A C 1
ATOM 1557 O O . VAL A 1 191 ? 13.532 7.082 8.788 1.00 98.75 191 VAL A O 1
ATOM 1560 N N . SER A 1 192 ? 13.350 5.317 10.159 1.00 98.75 192 SER A N 1
ATOM 1561 C CA . SER A 1 192 ? 14.673 5.507 10.761 1.00 98.75 192 SER A CA 1
ATOM 1562 C C . SER A 1 192 ? 15.780 5.267 9.735 1.00 98.75 192 SER A C 1
ATOM 1564 O O . SER A 1 192 ? 15.742 4.279 8.999 1.00 98.75 192 SER A O 1
ATOM 1566 N N . ASP A 1 193 ? 16.801 6.125 9.718 1.00 98.38 193 ASP A N 1
ATOM 1567 C CA . ASP A 1 193 ? 17.948 5.916 8.831 1.00 98.38 193 ASP A CA 1
ATOM 1568 C C . ASP A 1 193 ? 18.737 4.652 9.211 1.00 98.38 193 ASP A C 1
ATOM 1570 O O . ASP A 1 193 ? 19.239 3.935 8.350 1.00 98.38 193 ASP A O 1
ATOM 1574 N N . ASP A 1 194 ? 18.769 4.320 10.503 1.00 98.38 194 ASP A N 1
ATOM 1575 C CA . ASP A 1 194 ? 19.327 3.069 11.009 1.00 98.38 194 ASP A CA 1
ATOM 1576 C C . ASP A 1 194 ? 18.300 1.942 10.854 1.00 98.38 194 ASP A C 1
ATOM 1578 O O . ASP A 1 194 ? 17.354 1.811 11.638 1.00 98.38 194 ASP A O 1
ATOM 1582 N N . ARG A 1 195 ? 18.495 1.101 9.835 1.00 98.19 195 ARG A N 1
ATOM 1583 C CA . ARG A 1 195 ? 17.579 0.001 9.504 1.00 98.19 195 ARG A CA 1
ATOM 1584 C C . ARG A 1 195 ? 17.363 -1.003 10.643 1.00 98.19 195 ARG A C 1
ATOM 1586 O O . ARG A 1 195 ? 16.287 -1.589 10.738 1.00 98.19 195 ARG A O 1
ATOM 1593 N N . ASN A 1 196 ? 18.314 -1.135 11.570 1.00 98.25 196 ASN A N 1
ATOM 1594 C CA . ASN A 1 196 ? 18.167 -2.020 12.731 1.00 98.25 196 ASN A CA 1
ATOM 1595 C C . ASN A 1 196 ? 17.187 -1.471 13.781 1.00 98.25 196 ASN A C 1
ATOM 1597 O O . ASN A 1 196 ? 16.742 -2.210 14.657 1.00 98.25 196 ASN A O 1
ATOM 1601 N N . LYS A 1 197 ? 16.844 -0.178 13.714 1.00 98.44 197 LYS A N 1
ATOM 1602 C CA . LYS A 1 197 ? 15.855 0.457 14.601 1.00 98.44 197 LYS A CA 1
ATOM 1603 C C . LYS A 1 197 ? 14.432 0.403 14.051 1.00 98.44 197 LYS A C 1
ATOM 1605 O O . LYS A 1 197 ? 13.491 0.675 14.798 1.00 98.44 197 LYS A O 1
ATOM 1610 N N . ARG A 1 198 ? 14.263 0.057 12.772 1.00 98.75 198 ARG A N 1
ATOM 1611 C CA . ARG A 1 198 ? 12.951 -0.097 12.132 1.00 98.75 198 ARG A CA 1
ATOM 1612 C C . ARG A 1 198 ? 12.240 -1.347 12.650 1.00 98.75 198 ARG A C 1
ATOM 1614 O O . ARG A 1 198 ? 12.812 -2.171 13.367 1.00 98.75 198 ARG A O 1
ATOM 1621 N N . GLN A 1 199 ? 10.978 -1.517 12.277 1.00 98.56 199 GLN A N 1
ATOM 1622 C CA . GLN A 1 199 ? 10.352 -2.834 12.313 1.00 98.56 199 GLN A CA 1
ATOM 1623 C C . GLN A 1 199 ? 11.153 -3.789 11.417 1.00 98.56 199 GLN A C 1
ATOM 1625 O O . GLN A 1 199 ? 11.651 -3.397 10.366 1.00 98.56 199 GLN A O 1
ATOM 1630 N N . GLN A 1 200 ? 11.308 -5.031 11.861 1.00 98.50 200 GLN A N 1
ATOM 1631 C CA . GLN A 1 200 ? 12.155 -6.029 11.204 1.00 98.50 200 GLN A CA 1
ATOM 1632 C C . GLN A 1 200 ? 11.377 -6.890 10.194 1.00 98.50 200 GLN A C 1
ATOM 1634 O O . GLN A 1 200 ? 11.917 -7.842 9.646 1.00 98.50 200 GLN A O 1
ATOM 1639 N N . SER A 1 201 ? 10.102 -6.566 9.961 1.00 98.56 201 SER A N 1
ATOM 1640 C CA . SER A 1 201 ? 9.261 -7.111 8.890 1.00 98.56 201 SER A CA 1
ATOM 1641 C C . SER A 1 201 ? 8.074 -6.182 8.625 1.00 98.56 201 SER A C 1
ATOM 1643 O O . SER A 1 201 ? 7.672 -5.399 9.497 1.00 98.56 201 SER A O 1
ATOM 1645 N N . ILE A 1 202 ? 7.465 -6.310 7.448 1.00 98.50 202 ILE A N 1
ATOM 1646 C CA . ILE A 1 202 ? 6.191 -5.667 7.114 1.00 98.50 202 ILE A CA 1
ATOM 1647 C C . ILE A 1 202 ? 5.099 -6.152 8.060 1.00 98.50 202 ILE A C 1
ATOM 1649 O O . ILE A 1 202 ? 4.319 -5.349 8.568 1.00 98.50 202 ILE A O 1
ATOM 1653 N N . ARG A 1 203 ? 5.086 -7.453 8.365 1.00 96.69 203 ARG A N 1
ATOM 1654 C CA . ARG A 1 203 ? 4.134 -8.030 9.314 1.00 96.69 203 ARG A CA 1
ATOM 1655 C C . ARG A 1 203 ? 4.230 -7.376 10.693 1.00 96.69 203 ARG A C 1
ATOM 1657 O O . ARG A 1 203 ? 3.203 -7.007 11.252 1.00 96.69 203 ARG A O 1
ATOM 1664 N N . GLN A 1 204 ? 5.441 -7.161 11.210 1.00 97.44 204 GLN A N 1
ATOM 1665 C CA . GLN A 1 204 ? 5.624 -6.446 12.475 1.00 97.44 204 GLN A CA 1
ATOM 1666 C C . GLN A 1 204 ? 5.080 -5.013 12.399 1.00 97.44 204 GLN A C 1
ATOM 1668 O O . GLN A 1 204 ? 4.432 -4.564 13.342 1.00 97.44 204 GLN A O 1
ATOM 1673 N N . PHE A 1 205 ? 5.317 -4.288 11.300 1.00 98.62 205 PHE A N 1
ATOM 1674 C CA . PHE A 1 205 ? 4.729 -2.957 11.120 1.00 98.62 205 PHE A CA 1
ATOM 1675 C C . PHE A 1 205 ? 3.199 -3.008 11.161 1.00 98.62 205 PHE A C 1
ATOM 1677 O O . PHE A 1 205 ? 2.593 -2.200 11.859 1.00 98.62 205 PHE A O 1
ATOM 1684 N N . ILE A 1 206 ? 2.577 -3.952 10.449 1.00 95.44 206 ILE A N 1
ATOM 1685 C CA . ILE A 1 206 ? 1.116 -4.109 10.400 1.00 95.44 206 ILE A CA 1
ATOM 1686 C C . ILE A 1 206 ? 0.554 -4.429 11.787 1.00 95.44 206 ILE A C 1
ATOM 1688 O O . ILE A 1 206 ? -0.413 -3.801 12.209 1.00 95.44 206 ILE A O 1
ATOM 1692 N N . GLU A 1 207 ? 1.170 -5.363 12.512 1.00 89.31 207 GLU A N 1
ATOM 1693 C CA . GLU A 1 207 ? 0.755 -5.741 13.867 1.00 89.31 207 GLU A CA 1
ATOM 1694 C C . GLU A 1 207 ? 0.858 -4.552 14.838 1.00 89.31 207 GLU A C 1
ATOM 1696 O O . GLU A 1 207 ? -0.089 -4.281 15.580 1.00 89.31 207 GLU A O 1
ATOM 1701 N N . GLU A 1 208 ? 1.964 -3.796 14.797 1.00 94.06 208 GLU A N 1
ATOM 1702 C CA . GLU A 1 208 ? 2.131 -2.569 15.587 1.00 94.06 208 GLU A CA 1
ATOM 1703 C C . GLU A 1 208 ? 1.080 -1.511 15.197 1.00 94.06 208 GLU A C 1
ATOM 1705 O O . GLU A 1 208 ? 0.455 -0.914 16.078 1.00 94.06 208 GLU A O 1
ATOM 1710 N N . TRP A 1 209 ? 0.857 -1.293 13.897 1.00 94.19 209 TRP A N 1
ATOM 1711 C CA . TRP A 1 209 ? -0.094 -0.314 13.363 1.00 94.19 209 TRP A CA 1
ATOM 1712 C C . TRP A 1 209 ? -1.532 -0.627 13.780 1.00 94.19 209 TRP A C 1
ATOM 1714 O O . TRP A 1 209 ? -2.179 0.200 14.422 1.00 94.19 209 TRP A O 1
ATOM 1724 N N . GLU A 1 210 ? -2.028 -1.828 13.483 1.00 86.88 210 GLU A N 1
ATOM 1725 C CA . GLU A 1 210 ? -3.413 -2.232 13.760 1.00 86.88 210 GLU A CA 1
ATOM 1726 C C . GLU A 1 210 ? -3.708 -2.294 15.267 1.00 86.88 210 GLU A C 1
ATOM 1728 O O . GLU A 1 210 ? -4.773 -1.849 15.702 1.00 86.88 210 GLU A O 1
ATOM 1733 N N . ALA A 1 211 ? -2.746 -2.715 16.100 1.00 82.31 211 ALA A N 1
ATOM 1734 C CA . ALA A 1 211 ? -2.885 -2.651 17.560 1.00 82.31 211 ALA A CA 1
ATOM 1735 C C . ALA A 1 211 ? -3.083 -1.212 18.083 1.00 82.31 211 ALA A C 1
ATOM 1737 O O . ALA A 1 211 ? -3.615 -1.006 19.178 1.00 82.31 211 ALA A O 1
ATOM 1738 N N . ASN A 1 212 ? -2.678 -0.215 17.291 1.00 83.00 212 ASN A N 1
ATOM 1739 C CA . ASN A 1 212 ? -2.689 1.204 17.617 1.00 83.00 212 ASN A CA 1
ATOM 1740 C C . ASN A 1 212 ? -3.588 2.038 16.682 1.00 83.00 212 ASN A C 1
ATOM 1742 O O . ASN A 1 212 ? -3.481 3.268 16.667 1.00 83.00 212 ASN A O 1
ATOM 1746 N N . MET A 1 213 ? -4.545 1.435 15.978 1.00 75.75 213 MET A N 1
ATOM 1747 C CA . MET A 1 213 ? -5.503 2.165 15.130 1.00 75.75 213 MET A CA 1
ATOM 1748 C C . MET A 1 213 ? -6.680 2.807 15.890 1.00 75.75 213 MET A C 1
ATOM 1750 O O . MET A 1 213 ? -7.394 3.641 15.340 1.00 75.75 213 MET A O 1
ATOM 1754 N N . GLY A 1 214 ? -6.828 2.525 17.186 1.00 53.09 214 GLY A N 1
ATOM 1755 C CA . GLY A 1 214 ? -7.902 3.074 18.015 1.00 53.09 214 GLY A CA 1
ATOM 1756 C C . GLY A 1 214 ? -9.108 2.144 18.042 1.00 53.09 214 GLY A C 1
ATOM 1757 O O . GLY A 1 214 ? -9.615 1.706 17.018 1.00 53.09 214 GLY A O 1
ATOM 1758 N N . GLY A 1 215 ? -9.538 1.822 19.260 1.00 45.19 215 GLY A N 1
ATOM 1759 C CA . GLY A 1 215 ? -10.157 0.538 19.571 1.00 45.19 215 GLY A CA 1
ATOM 1760 C C . GLY A 1 215 ? -9.063 -0.362 20.127 1.00 45.19 215 GLY A C 1
ATOM 1761 O O . GLY A 1 215 ? -8.091 -0.636 19.439 1.00 45.19 215 GLY A O 1
ATOM 1762 N N . SER A 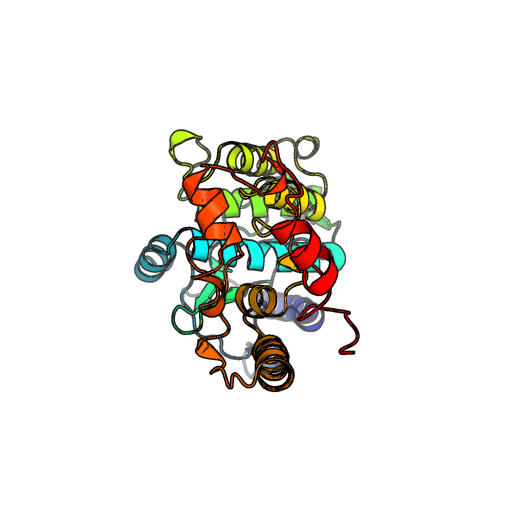1 216 ? -9.167 -0.719 21.408 1.00 36.00 216 SER A N 1
ATOM 1763 C CA . SER A 1 216 ? -8.327 -1.720 22.081 1.00 36.00 216 SER A CA 1
ATOM 1764 C C . SER A 1 216 ? -7.876 -2.816 21.115 1.00 36.00 216 SER A C 1
ATOM 1766 O O . SER A 1 216 ? -8.727 -3.277 20.362 1.00 36.00 216 SER A O 1
ATOM 1768 N N . GLY A 1 217 ? -6.622 -3.276 21.192 1.00 37.47 217 GLY A N 1
ATOM 1769 C CA . GLY A 1 217 ? -6.100 -4.493 20.544 1.00 37.47 217 GLY A CA 1
ATOM 1770 C C . GLY A 1 217 ? -6.795 -5.795 20.988 1.00 37.47 217 GLY A C 1
ATOM 1771 O O . GLY A 1 217 ? -6.165 -6.787 21.327 1.00 37.47 217 GLY A O 1
ATOM 1772 N N . GLN A 1 218 ? -8.119 -5.768 21.015 1.00 41.22 218 GLN A N 1
ATOM 1773 C CA . GLN A 1 218 ? -9.068 -6.856 21.010 1.00 41.22 218 GLN A CA 1
ATOM 1774 C C . GLN A 1 218 ? -9.918 -6.610 19.768 1.00 41.22 218 GLN A C 1
ATOM 1776 O O . GLN A 1 218 ? -10.378 -5.487 19.555 1.00 41.22 218 GLN A O 1
ATOM 1781 N N . ALA A 1 219 ? -10.133 -7.652 18.967 1.00 51.81 219 ALA A N 1
ATOM 1782 C CA . ALA A 1 219 ? -11.076 -7.634 17.857 1.00 51.81 219 ALA A CA 1
ATOM 1783 C C . ALA A 1 219 ? -12.323 -6.791 18.200 1.00 51.81 219 ALA A C 1
ATOM 1785 O O . ALA A 1 219 ? -12.813 -6.906 19.327 1.00 51.81 219 ALA A O 1
ATOM 1786 N N . PRO A 1 220 ? -12.819 -5.917 17.301 1.00 68.12 220 PRO A N 1
ATOM 1787 C CA . PRO A 1 220 ? -13.814 -4.908 17.650 1.00 68.12 220 PRO A CA 1
ATOM 1788 C C . PRO A 1 220 ? -15.016 -5.555 18.340 1.00 68.12 220 PRO A C 1
ATOM 1790 O O . PRO A 1 220 ? -15.833 -6.208 17.703 1.00 68.12 220 PRO A O 1
ATOM 1793 N N . THR A 1 221 ? -15.136 -5.411 19.659 1.00 76.56 221 THR A N 1
ATOM 1794 C CA . THR A 1 221 ? -16.241 -6.013 20.406 1.00 76.56 221 THR A CA 1
ATOM 1795 C C . THR A 1 221 ? -17.388 -5.020 20.515 1.00 76.56 221 THR A C 1
ATOM 1797 O O . THR A 1 221 ? -17.206 -3.834 20.783 1.00 76.56 221 THR A O 1
ATOM 1800 N N . CYS A 1 222 ? -18.618 -5.487 20.327 1.00 86.88 222 CYS A N 1
ATOM 1801 C CA . CYS A 1 222 ? -19.811 -4.729 20.685 1.00 86.88 222 CYS A CA 1
ATOM 1802 C C . CYS A 1 222 ? -19.866 -4.526 22.213 1.00 86.88 222 CYS A C 1
ATOM 1804 O O . CYS A 1 222 ? -19.180 -5.215 22.973 1.00 86.88 222 CYS A O 1
ATOM 1806 N N . PHE A 1 223 ? -20.713 -3.615 22.702 1.00 89.19 223 PHE A N 1
ATOM 1807 C CA . PHE A 1 223 ? -20.939 -3.421 24.144 1.00 89.19 223 PHE A CA 1
ATOM 1808 C C . PHE A 1 223 ? -21.260 -4.737 24.875 1.00 89.19 223 PHE A C 1
ATOM 1810 O O . PHE A 1 223 ? -20.772 -4.955 25.976 1.00 89.19 223 PHE A O 1
ATOM 1817 N N . CYS A 1 224 ? -22.014 -5.642 24.241 1.00 88.81 224 CYS A N 1
ATOM 1818 C CA . CYS A 1 224 ? -22.420 -6.932 24.811 1.00 88.81 224 CYS A CA 1
ATOM 1819 C C . CYS A 1 224 ? -21.378 -8.065 24.699 1.00 88.81 224 CYS A C 1
ATOM 1821 O O . CYS A 1 224 ? -21.664 -9.178 25.142 1.00 88.81 224 CYS A O 1
ATOM 1823 N N . GLY A 1 225 ? -20.212 -7.814 24.091 1.00 87.81 225 GLY A N 1
ATOM 1824 C CA . GLY A 1 225 ? -19.165 -8.822 23.867 1.00 87.81 225 GLY A CA 1
ATOM 1825 C C . GLY A 1 225 ? -19.247 -9.572 22.529 1.00 87.81 225 GLY A C 1
ATOM 1826 O O . GLY A 1 225 ? -18.506 -10.530 22.324 1.00 87.81 225 GLY A O 1
ATOM 1827 N N . HIS A 1 226 ? -20.129 -9.163 21.608 1.00 88.81 226 HIS A N 1
ATOM 1828 C CA . HIS A 1 226 ? -20.137 -9.711 20.246 1.00 88.81 226 HIS A CA 1
ATOM 1829 C C . HIS A 1 226 ? -18.861 -9.299 19.512 1.00 88.81 226 HIS A C 1
ATOM 1831 O O . HIS A 1 226 ? -18.573 -8.109 19.421 1.00 88.81 226 HIS A O 1
ATOM 1837 N N . ASP A 1 227 ? -18.119 -10.268 19.002 1.00 86.69 227 ASP A N 1
ATOM 1838 C CA . ASP A 1 227 ? -16.882 -10.065 18.265 1.00 86.69 227 ASP A CA 1
ATOM 1839 C C . ASP A 1 227 ? -17.210 -9.672 16.821 1.00 86.69 227 ASP A C 1
ATOM 1841 O O . AS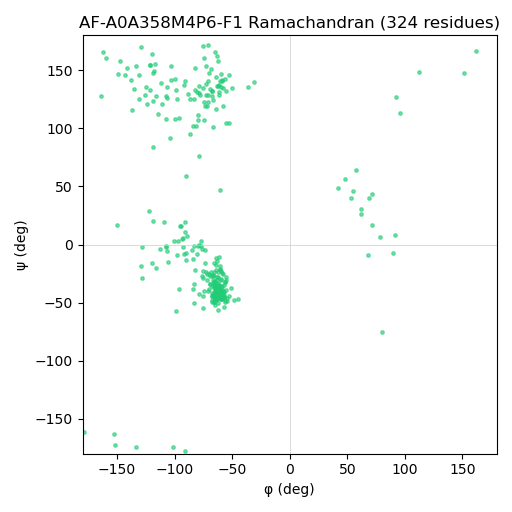P A 1 227 ? -17.690 -10.486 16.025 1.00 86.69 227 ASP A O 1
ATOM 1845 N N . CYS A 1 228 ? -16.998 -8.400 16.481 1.00 86.38 228 CYS A N 1
ATOM 1846 C CA . CYS A 1 228 ? -17.290 -7.901 15.144 1.00 86.38 228 CYS A CA 1
ATOM 1847 C C . CYS A 1 228 ? -16.350 -8.521 14.106 1.00 86.38 228 CYS A C 1
ATOM 1849 O O . CYS A 1 228 ? -16.804 -8.719 12.986 1.00 86.38 228 CYS A O 1
ATOM 1851 N N . SER A 1 229 ? -15.125 -8.936 14.465 1.00 83.31 229 SER A N 1
ATOM 1852 C CA . SER A 1 229 ? -14.209 -9.607 13.520 1.00 83.31 229 SER A CA 1
ATOM 1853 C C . SER A 1 229 ? -14.742 -10.945 13.006 1.00 83.31 229 SER A C 1
ATOM 1855 O O . SER A 1 229 ? -14.252 -11.472 12.013 1.00 83.31 229 SER A O 1
ATOM 1857 N N . ARG A 1 230 ? -15.775 -11.488 13.658 1.00 86.06 230 ARG A N 1
ATOM 1858 C CA . ARG A 1 230 ? -16.462 -12.709 13.239 1.00 86.06 230 ARG A CA 1
ATOM 1859 C C . ARG A 1 230 ? -17.830 -12.435 12.628 1.00 86.06 230 ARG A C 1
ATOM 1861 O O . ARG A 1 230 ? -18.373 -13.332 12.001 1.00 86.06 230 ARG A O 1
ATOM 1868 N N . CYS A 1 231 ? -18.394 -11.241 12.801 1.00 90.88 231 CYS A N 1
ATOM 1869 C CA . CYS A 1 231 ? -19.748 -10.884 12.375 1.00 90.88 231 CYS A CA 1
ATOM 1870 C C . CYS A 1 231 ? -19.833 -10.687 10.858 1.00 90.88 231 CYS A C 1
ATOM 1872 O O . CYS A 1 231 ? -19.163 -9.811 10.313 1.00 90.88 231 CYS A O 1
ATOM 1874 N N . LEU A 1 232 ? -20.710 -11.436 10.181 1.00 93.75 232 LEU A N 1
ATOM 1875 C CA . LEU A 1 232 ? -20.847 -11.369 8.722 1.00 93.75 232 LEU A CA 1
ATOM 1876 C C . LEU A 1 232 ? -21.268 -9.978 8.234 1.00 93.75 232 LEU A C 1
ATOM 1878 O O . LEU A 1 232 ? -20.739 -9.523 7.231 1.00 93.75 232 LEU A O 1
ATOM 1882 N N . THR A 1 233 ? -22.137 -9.255 8.950 1.00 94.25 233 THR A N 1
ATOM 1883 C CA . THR A 1 233 ? -22.520 -7.876 8.571 1.00 94.25 233 THR A CA 1
ATOM 1884 C C . THR A 1 233 ? -21.340 -6.902 8.627 1.00 94.25 233 THR A C 1
ATOM 1886 O O . THR A 1 233 ? -21.175 -6.066 7.739 1.00 94.25 233 THR A O 1
ATOM 1889 N N . TYR A 1 234 ? -20.515 -6.997 9.673 1.00 92.12 234 TYR A N 1
ATOM 1890 C CA . TYR A 1 234 ? -19.321 -6.160 9.800 1.00 92.12 234 TYR A CA 1
ATOM 1891 C C . TYR A 1 234 ? -18.298 -6.524 8.724 1.00 92.12 234 TYR A C 1
ATOM 1893 O O . TYR A 1 234 ? -17.853 -5.653 7.982 1.00 92.12 234 TYR A O 1
ATOM 1901 N N . LEU A 1 235 ? -17.998 -7.818 8.581 1.00 88.69 235 LEU A N 1
ATOM 1902 C CA . LEU A 1 235 ? -17.062 -8.338 7.585 1.00 88.69 235 LEU A CA 1
ATOM 1903 C C . LEU A 1 235 ? -17.491 -8.004 6.155 1.00 88.69 235 LEU A C 1
ATOM 1905 O O . LEU A 1 235 ? -16.657 -7.627 5.341 1.00 88.69 235 LEU A O 1
ATOM 1909 N N . ALA A 1 236 ? -18.786 -8.067 5.856 1.00 91.88 236 ALA A N 1
ATOM 1910 C CA . ALA A 1 236 ? -19.335 -7.639 4.576 1.00 91.88 236 ALA A CA 1
ATOM 1911 C C . ALA A 1 236 ? -19.038 -6.166 4.273 1.00 91.88 236 ALA A C 1
ATOM 1913 O O . ALA A 1 236 ? -18.779 -5.816 3.124 1.00 91.88 236 ALA A O 1
ATOM 1914 N N . THR A 1 237 ? -19.041 -5.316 5.301 1.00 88.56 237 THR A N 1
ATOM 1915 C CA . THR A 1 237 ? -18.749 -3.887 5.164 1.00 88.56 237 THR A CA 1
ATOM 1916 C C . THR A 1 237 ? -17.257 -3.648 4.979 1.00 88.56 237 THR A C 1
ATOM 1918 O O . THR A 1 237 ? -16.861 -3.051 3.982 1.00 88.56 237 THR A O 1
ATOM 1921 N N . VAL A 1 238 ? -16.423 -4.149 5.897 1.00 83.12 238 VAL A N 1
ATOM 1922 C CA . VAL A 1 238 ? -14.973 -3.882 5.868 1.00 83.12 238 VAL A CA 1
ATOM 1923 C C . VAL A 1 238 ? -14.258 -4.563 4.703 1.00 83.12 238 VAL A C 1
ATOM 1925 O O . VAL A 1 238 ? -13.265 -4.031 4.223 1.00 83.12 238 VAL A O 1
ATOM 1928 N N . ASN A 1 239 ? -14.792 -5.684 4.205 1.00 76.19 239 ASN A N 1
ATOM 1929 C CA . ASN A 1 239 ? -14.263 -6.384 3.030 1.00 76.19 239 ASN A CA 1
ATOM 1930 C C . ASN A 1 239 ? -15.002 -6.014 1.735 1.00 76.19 239 ASN A C 1
ATOM 1932 O O . ASN A 1 239 ? -14.759 -6.634 0.703 1.00 76.19 239 ASN A O 1
ATOM 1936 N N . ASN A 1 240 ? -15.963 -5.085 1.802 1.00 80.69 240 ASN A N 1
ATOM 1937 C CA . ASN A 1 240 ? -16.868 -4.728 0.711 1.00 80.69 240 ASN A CA 1
ATOM 1938 C C . ASN A 1 240 ? -17.400 -5.942 -0.087 1.00 80.69 240 ASN A C 1
ATOM 1940 O O . ASN A 1 240 ? -17.356 -5.977 -1.316 1.00 80.69 240 ASN A O 1
ATOM 1944 N N . SER A 1 241 ? -17.883 -6.966 0.614 1.00 87.06 241 SER A N 1
ATOM 1945 C CA . SER A 1 241 ? -18.205 -8.262 0.016 1.00 87.06 241 SER A CA 1
ATOM 1946 C C . SER A 1 241 ? -19.707 -8.488 -0.078 1.00 87.06 241 SER A C 1
ATOM 1948 O O . SER A 1 241 ? -20.363 -8.790 0.920 1.00 87.06 241 SER A O 1
ATOM 1950 N N . ASP A 1 242 ? -20.245 -8.428 -1.297 1.00 91.44 242 ASP A N 1
ATOM 1951 C CA . ASP A 1 242 ? -21.651 -8.759 -1.565 1.00 91.44 242 ASP A CA 1
ATOM 1952 C C . ASP A 1 242 ? -21.994 -10.210 -1.236 1.00 91.44 242 ASP A C 1
ATOM 1954 O O . ASP A 1 242 ? -23.129 -10.508 -0.875 1.00 91.44 242 ASP A O 1
ATOM 1958 N N . GLU A 1 243 ? -21.018 -11.113 -1.313 1.00 93.81 243 GLU A N 1
ATOM 1959 C CA . GLU A 1 243 ? -21.212 -12.503 -0.912 1.00 93.81 243 GLU A CA 1
ATOM 1960 C C . GLU A 1 243 ? -21.503 -12.610 0.589 1.00 93.81 243 GLU A C 1
ATOM 1962 O O . GLU A 1 243 ? -22.498 -13.209 0.998 1.00 93.81 243 GLU A O 1
ATOM 1967 N N . LEU A 1 244 ? -20.709 -11.929 1.418 1.00 93.19 244 LEU A N 1
ATOM 1968 C CA . LEU A 1 244 ? -20.971 -11.857 2.856 1.00 93.19 244 LEU A CA 1
ATOM 1969 C C . LEU A 1 244 ? -22.273 -11.097 3.160 1.00 93.19 244 LEU A C 1
ATOM 1971 O O . LEU A 1 244 ? -22.981 -11.460 4.104 1.00 93.19 244 LEU A O 1
ATOM 1975 N N . ARG A 1 245 ? -22.639 -10.088 2.348 1.00 96.00 245 ARG A N 1
ATOM 1976 C CA . ARG A 1 245 ? -23.943 -9.410 2.475 1.00 96.00 245 ARG A CA 1
ATOM 1977 C C . ARG A 1 245 ? -25.098 -10.379 2.248 1.00 96.00 245 ARG A C 1
ATOM 1979 O O . ARG A 1 245 ? -26.029 -10.373 3.048 1.00 96.00 245 ARG A O 1
ATOM 1986 N N . ARG A 1 246 ? -25.030 -11.234 1.220 1.00 96.88 246 ARG A N 1
ATOM 1987 C CA . ARG A 1 246 ? -26.058 -12.256 0.940 1.00 96.88 246 ARG A CA 1
ATOM 1988 C C . ARG A 1 246 ? -26.162 -13.281 2.061 1.00 96.88 246 ARG A C 1
ATOM 1990 O O . ARG A 1 246 ? -27.268 -13.597 2.483 1.00 96.88 246 ARG A O 1
ATOM 1997 N N . GLN A 1 247 ? -25.034 -13.753 2.593 1.00 95.44 247 GLN A N 1
ATOM 1998 C CA . GLN A 1 247 ? -25.039 -14.691 3.722 1.00 95.44 247 GLN A CA 1
ATOM 1999 C C . GLN A 1 247 ? -25.698 -14.076 4.966 1.00 95.44 247 GLN A C 1
ATOM 2001 O O . GLN A 1 247 ? -26.546 -14.708 5.597 1.00 95.44 247 GLN A O 1
ATOM 2006 N N . SER A 1 248 ? -25.362 -12.822 5.282 1.00 95.38 248 SER A N 1
ATOM 2007 C CA . SER A 1 248 ? -25.975 -12.100 6.402 1.00 95.38 248 SER A CA 1
ATOM 2008 C C . SER A 1 248 ? -27.465 -11.818 6.167 1.00 95.38 248 SER A C 1
ATOM 2010 O O . SER A 1 248 ? -28.288 -12.046 7.055 1.00 95.38 248 SER A O 1
ATOM 2012 N N . GLN A 1 249 ? -27.845 -11.392 4.957 1.00 96.81 249 GLN A N 1
ATOM 2013 C CA . GLN A 1 249 ? -29.243 -11.206 4.553 1.00 96.81 249 GLN A CA 1
ATOM 2014 C C . GLN A 1 249 ? -30.052 -12.495 4.746 1.00 96.81 249 GLN A C 1
ATOM 2016 O O . GLN A 1 249 ? -31.111 -12.457 5.371 1.00 96.81 249 GLN A O 1
ATOM 2021 N N . GLN A 1 250 ? -29.544 -13.629 4.254 1.00 95.81 250 GLN A N 1
ATOM 2022 C CA . GLN A 1 250 ? -30.209 -14.927 4.367 1.00 95.81 250 GLN A CA 1
ATOM 2023 C C . GLN A 1 250 ? -30.432 -15.311 5.834 1.00 95.81 250 GLN A C 1
ATOM 2025 O O . GLN A 1 250 ? -31.535 -15.707 6.204 1.00 95.81 250 GLN A O 1
ATOM 2030 N N . PHE A 1 251 ? -29.433 -15.097 6.698 1.00 94.50 251 PHE A N 1
ATOM 2031 C CA . PHE A 1 251 ? -29.577 -15.315 8.137 1.00 94.50 251 PHE A CA 1
ATOM 2032 C C . PHE A 1 251 ? -30.735 -14.502 8.744 1.00 94.50 251 PHE A C 1
ATOM 2034 O O . PHE A 1 251 ? -31.551 -15.059 9.486 1.00 94.50 251 PHE A O 1
ATOM 2041 N N . TYR A 1 252 ? -30.829 -13.202 8.439 1.00 94.50 252 TYR A N 1
ATOM 2042 C CA . TYR A 1 252 ? -31.901 -12.353 8.977 1.00 94.50 252 TYR A CA 1
ATOM 2043 C C . TYR A 1 252 ? -33.279 -12.705 8.408 1.00 94.50 252 TYR A C 1
ATOM 2045 O O . TYR A 1 252 ? -34.275 -12.643 9.138 1.00 94.50 252 TYR A O 1
ATOM 2053 N N . LYS A 1 253 ? -33.329 -13.126 7.144 1.00 95.69 253 LYS A N 1
ATOM 2054 C CA . LYS A 1 253 ? -34.549 -13.591 6.487 1.00 95.69 253 LYS A CA 1
ATOM 2055 C C . LYS A 1 253 ? -35.067 -14.880 7.116 1.00 95.69 253 LYS A C 1
ATOM 2057 O O . LYS A 1 253 ? -36.227 -14.922 7.511 1.00 95.69 253 LYS A O 1
ATOM 2062 N N . ASP A 1 254 ? -34.210 -15.880 7.296 1.00 94.50 254 ASP A N 1
ATOM 2063 C CA . ASP A 1 254 ? -34.618 -17.194 7.808 1.00 94.50 254 ASP A CA 1
ATOM 2064 C C . ASP A 1 254 ? -34.910 -17.175 9.311 1.00 94.50 254 ASP A C 1
ATOM 2066 O O . ASP A 1 254 ? -35.872 -17.784 9.774 1.00 94.50 254 ASP A O 1
ATOM 2070 N N . THR A 1 255 ? -34.099 -16.453 10.087 1.00 91.69 255 THR A N 1
ATOM 2071 C CA . THR A 1 255 ? -34.197 -16.471 11.556 1.00 91.69 255 THR A CA 1
ATOM 2072 C C . THR A 1 255 ? -35.270 -15.516 12.077 1.00 91.69 255 THR A C 1
ATOM 2074 O O . THR A 1 255 ? -35.895 -15.786 13.104 1.00 91.69 255 THR A O 1
ATOM 2077 N N . PHE A 1 256 ? -35.472 -14.380 11.401 1.00 91.12 256 PHE A N 1
ATOM 2078 C CA . PHE A 1 256 ? -36.322 -13.291 11.896 1.00 91.12 256 PHE A CA 1
ATOM 2079 C C . PHE A 1 256 ? -37.384 -12.823 10.894 1.00 91.12 256 PHE A C 1
ATOM 2081 O O . PHE A 1 256 ? -38.172 -11.942 11.228 1.00 91.12 256 PHE A O 1
ATOM 2088 N N . GLY A 1 257 ? -37.429 -13.381 9.680 1.00 94.06 257 GLY A N 1
ATOM 2089 C CA . GLY A 1 257 ? -38.383 -12.962 8.649 1.00 94.06 257 GLY A CA 1
ATOM 2090 C C . GLY A 1 257 ? -38.085 -11.585 8.049 1.00 94.06 257 GLY A C 1
ATOM 2091 O O . GLY A 1 257 ? -38.970 -10.979 7.447 1.00 94.06 257 GLY A O 1
ATOM 2092 N N . HIS A 1 258 ? -36.869 -11.060 8.224 1.00 93.00 258 HIS A N 1
ATOM 2093 C CA . HIS A 1 258 ? -36.481 -9.752 7.699 1.00 93.00 258 HIS A CA 1
ATOM 2094 C C . HIS A 1 258 ? -35.766 -9.897 6.355 1.00 93.00 258 HIS A C 1
ATOM 2096 O O . HIS A 1 258 ? -34.617 -10.328 6.304 1.00 93.00 258 HIS A O 1
ATOM 2102 N N . ASP A 1 259 ? -36.432 -9.498 5.271 1.00 93.56 259 ASP A N 1
ATOM 2103 C CA . ASP A 1 259 ? -35.811 -9.409 3.948 1.00 93.56 259 ASP A CA 1
ATOM 2104 C C . ASP A 1 259 ? -35.146 -8.036 3.777 1.00 93.56 259 ASP A C 1
ATOM 2106 O O . ASP A 1 259 ? -35.796 -7.028 3.496 1.00 93.56 259 ASP A O 1
ATOM 2110 N N . ILE A 1 260 ? -33.849 -7.986 4.065 1.00 94.81 260 ILE A N 1
ATOM 2111 C CA . ILE A 1 260 ? -33.077 -6.747 4.176 1.00 94.81 260 ILE A CA 1
ATOM 2112 C C . ILE A 1 260 ? -32.331 -6.511 2.861 1.00 94.81 260 ILE A C 1
ATOM 2114 O O . ILE A 1 260 ? -31.576 -7.394 2.456 1.00 94.81 260 ILE A O 1
ATOM 2118 N N . PRO A 1 261 ? -32.466 -5.354 2.190 1.00 96.56 261 PRO A N 1
ATOM 2119 C CA . PRO A 1 261 ? -31.679 -5.052 0.995 1.00 96.56 261 PRO A CA 1
ATOM 2120 C C . PRO A 1 261 ? -30.171 -5.155 1.262 1.00 96.56 261 PRO A C 1
ATOM 2122 O O . PRO A 1 261 ? -29.703 -4.727 2.314 1.00 96.56 261 PRO A O 1
ATOM 2125 N N . LEU A 1 262 ? -29.385 -5.658 0.300 1.00 94.88 262 LEU A N 1
ATOM 2126 C CA . LEU A 1 262 ? -27.930 -5.806 0.484 1.00 94.88 262 LEU A CA 1
ATOM 2127 C C . LEU A 1 262 ? -27.247 -4.477 0.838 1.00 94.88 262 LEU A C 1
ATOM 2129 O O . LEU A 1 262 ? -26.339 -4.460 1.661 1.00 94.88 262 LEU A O 1
ATOM 2133 N N . THR A 1 263 ? -27.723 -3.360 0.285 1.00 91.94 263 THR A N 1
ATOM 2134 C CA . THR A 1 263 ? -27.215 -2.010 0.583 1.00 91.94 263 THR A CA 1
ATOM 2135 C C . THR A 1 263 ? -27.401 -1.597 2.046 1.00 91.94 263 THR A C 1
ATOM 2137 O O . THR A 1 263 ? -26.655 -0.756 2.533 1.00 91.94 263 THR A O 1
ATOM 2140 N N . GLU A 1 264 ? -28.359 -2.198 2.756 1.00 94.94 264 GLU A N 1
ATOM 2141 C CA . GLU A 1 264 ? -28.632 -1.954 4.179 1.00 94.94 264 GLU A CA 1
ATOM 2142 C C . GLU A 1 264 ? -27.870 -2.927 5.102 1.00 94.94 264 GLU A C 1
ATOM 2144 O O . GLU A 1 264 ? -27.839 -2.743 6.323 1.00 94.94 264 GLU A O 1
ATOM 2149 N N . ILE A 1 265 ? -27.207 -3.952 4.546 1.00 96.19 265 ILE A N 1
ATOM 2150 C CA . ILE A 1 265 ? -26.263 -4.814 5.273 1.00 96.19 265 ILE A CA 1
ATOM 2151 C C . ILE A 1 265 ? -24.929 -4.062 5.409 1.00 96.19 265 ILE A C 1
ATOM 2153 O O . ILE A 1 265 ? -23.957 -4.317 4.696 1.00 96.19 265 ILE A O 1
ATOM 2157 N N . HIS A 1 266 ? -24.915 -3.097 6.329 1.00 92.62 266 HIS A N 1
ATOM 2158 C CA . HIS A 1 266 ? -23.797 -2.188 6.587 1.00 92.62 266 HIS A CA 1
ATOM 2159 C C . HIS A 1 266 ? -23.533 -2.032 8.091 1.00 92.62 266 HIS A C 1
ATOM 2161 O O . HIS A 1 266 ? -24.470 -1.849 8.866 1.00 92.62 266 HIS A O 1
ATOM 2167 N N . CYS A 1 267 ? -22.274 -2.110 8.532 1.00 92.56 267 CYS A N 1
ATOM 2168 C CA . CYS A 1 267 ? -21.871 -1.862 9.918 1.00 92.56 267 CYS A CA 1
ATOM 2169 C C . CYS A 1 267 ? -20.360 -1.628 10.041 1.00 92.56 267 CYS A C 1
ATOM 2171 O O . CYS A 1 267 ? -19.575 -2.502 9.674 1.00 92.56 267 CYS A O 1
ATOM 2173 N N . LEU A 1 268 ? -19.951 -0.532 10.684 1.00 87.38 268 LEU A N 1
ATOM 2174 C CA . LEU A 1 268 ? -18.550 -0.244 11.031 1.00 87.38 268 LEU A CA 1
ATOM 2175 C C . LEU A 1 268 ? -18.181 -0.663 12.467 1.00 87.38 268 LEU A C 1
ATOM 2177 O O . LEU A 1 268 ? -17.145 -0.280 13.003 1.00 87.38 268 LEU A O 1
ATOM 2181 N N . GLY A 1 269 ? -19.014 -1.503 13.090 1.00 87.69 269 GLY A N 1
ATOM 2182 C CA . GLY A 1 269 ? -18.757 -2.138 14.384 1.00 87.69 269 GLY A CA 1
ATOM 2183 C C . GLY A 1 269 ? -19.686 -1.635 15.485 1.00 87.69 269 GLY A C 1
ATOM 2184 O O . GLY A 1 269 ? -20.103 -0.482 15.494 1.00 87.69 269 GLY A O 1
ATOM 2185 N N . GLY A 1 270 ? -20.016 -2.496 16.453 1.00 85.69 270 GLY A N 1
ATOM 2186 C CA . GLY A 1 270 ? -21.089 -2.240 17.430 1.00 85.69 270 GLY A CA 1
ATOM 2187 C C . GLY A 1 270 ? -20.881 -1.053 18.385 1.00 85.69 270 GLY A C 1
ATOM 2188 O O . GLY A 1 270 ? -21.821 -0.663 19.083 1.00 85.69 270 GLY A O 1
ATOM 2189 N N . ARG A 1 271 ? -19.671 -0.483 18.427 1.00 85.25 271 ARG A N 1
ATOM 2190 C CA . ARG A 1 271 ? -19.327 0.733 19.187 1.00 85.25 271 ARG A CA 1
ATOM 2191 C C . ARG A 1 271 ? -19.110 1.969 18.308 1.00 85.25 271 ARG A C 1
ATOM 2193 O O . ARG A 1 271 ? -18.884 3.041 18.854 1.00 85.25 271 ARG A O 1
ATOM 2200 N N . SER A 1 272 ? -19.199 1.831 16.988 1.00 83.81 272 SER A N 1
ATOM 2201 C CA . SER A 1 272 ? -19.132 2.961 16.062 1.00 83.81 272 SER A CA 1
ATOM 2202 C C . SER A 1 272 ? -20.439 3.769 16.063 1.00 83.81 272 SER A C 1
ATOM 2204 O O . SER A 1 272 ? -21.458 3.372 16.655 1.00 83.81 272 SER A O 1
ATOM 2206 N N . ASP A 1 273 ? -20.408 4.917 15.391 1.00 81.62 273 ASP A N 1
ATOM 2207 C CA . ASP A 1 273 ? -21.608 5.707 15.115 1.00 81.62 273 ASP A CA 1
ATOM 2208 C C . ASP A 1 273 ? -22.382 5.198 13.890 1.00 81.62 273 ASP A C 1
ATOM 2210 O O . ASP A 1 273 ? -23.596 5.392 13.823 1.00 81.62 273 ASP A O 1
ATOM 2214 N N . ASP A 1 274 ? -21.718 4.466 12.989 1.00 85.00 274 ASP A N 1
ATOM 2215 C CA . ASP A 1 274 ? -22.314 3.868 11.793 1.00 85.00 274 ASP A CA 1
ATOM 2216 C C . ASP A 1 274 ? -22.517 2.358 11.974 1.00 85.00 274 ASP A C 1
ATOM 2218 O O . ASP A 1 274 ? -21.641 1.520 11.743 1.00 85.00 274 ASP A O 1
ATOM 2222 N N . ILE A 1 275 ? -23.708 2.016 12.453 1.00 90.94 275 ILE A N 1
ATOM 2223 C CA . ILE A 1 275 ? -24.078 0.655 12.829 1.00 90.94 275 ILE A CA 1
ATOM 2224 C C . ILE A 1 275 ? -25.215 0.128 11.971 1.00 90.94 275 ILE A C 1
ATOM 2226 O O . ILE A 1 275 ? -26.079 0.877 11.508 1.00 90.94 275 ILE A O 1
ATOM 2230 N N . PHE A 1 276 ? -25.267 -1.200 11.888 1.00 93.81 276 PHE A N 1
ATOM 2231 C CA . PHE A 1 276 ? -26.379 -1.914 11.283 1.00 93.81 276 PHE A CA 1
ATOM 2232 C C . PHE A 1 276 ? -27.719 -1.439 11.840 1.00 93.81 276 PHE A C 1
ATOM 2234 O O . PHE A 1 276 ? -27.871 -1.277 13.055 1.00 93.81 276 PHE A O 1
ATOM 2241 N N . TYR A 1 277 ? -28.695 -1.205 10.963 1.00 89.50 277 TYR A N 1
ATOM 2242 C CA . TYR A 1 277 ? -29.914 -0.496 11.348 1.00 89.50 277 TYR A CA 1
ATOM 2243 C C . TYR A 1 277 ? -30.711 -1.238 12.436 1.00 89.50 277 TYR A C 1
ATOM 2245 O O . TYR A 1 277 ? -31.183 -0.598 13.376 1.00 89.50 277 TYR A O 1
ATOM 2253 N N . LEU A 1 278 ? -30.751 -2.580 12.407 1.00 89.19 278 LEU A N 1
ATOM 2254 C CA . LEU A 1 278 ? -31.370 -3.394 13.468 1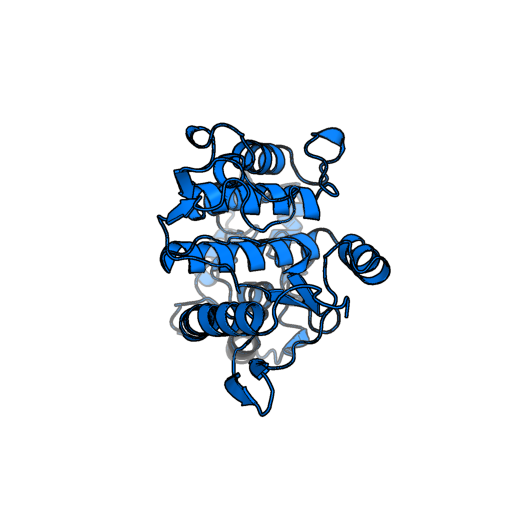.00 89.19 278 LEU A CA 1
ATOM 2255 C C . LEU A 1 278 ? -30.661 -3.259 14.828 1.00 89.19 278 LEU A C 1
ATOM 2257 O O . LEU A 1 278 ? -31.228 -3.586 15.868 1.00 89.19 278 LEU A O 1
ATOM 2261 N N . CYS A 1 279 ? -29.423 -2.765 14.856 1.00 88.25 279 CYS A N 1
ATOM 2262 C CA . CYS A 1 279 ? -28.674 -2.509 16.083 1.00 88.25 279 CYS A CA 1
ATOM 2263 C C . CYS A 1 279 ? -28.880 -1.092 16.646 1.00 88.25 279 CYS A C 1
ATOM 2265 O O . CYS A 1 279 ? -28.423 -0.830 17.764 1.00 88.25 279 CYS A O 1
ATOM 2267 N N . ARG A 1 280 ? -29.568 -0.182 15.933 1.00 89.06 280 ARG A N 1
ATOM 2268 C CA . ARG A 1 280 ? -29.795 1.208 16.386 1.00 89.06 280 ARG A CA 1
ATOM 2269 C C . ARG A 1 280 ? -30.561 1.272 17.704 1.00 89.06 280 ARG A C 1
ATOM 2271 O O . ARG A 1 280 ? -30.171 2.028 18.595 1.00 89.06 280 ARG A O 1
ATOM 2278 N N . ASP A 1 281 ? -31.549 0.397 17.869 1.00 88.81 281 ASP A N 1
ATOM 2279 C CA . ASP A 1 281 ? -32.375 0.301 19.075 1.00 88.81 281 ASP A CA 1
ATOM 2280 C C . ASP A 1 281 ? -31.889 -0.729 20.103 1.00 88.81 281 ASP A C 1
ATOM 2282 O O . ASP A 1 281 ? -32.619 -1.076 21.032 1.00 88.81 281 ASP A O 1
ATOM 2286 N N . CYS A 1 282 ? -30.639 -1.192 19.996 1.00 89.88 282 CYS A N 1
ATOM 2287 C CA . CYS A 1 282 ? -30.090 -2.183 20.916 1.00 89.88 282 CYS A CA 1
ATOM 2288 C C . CYS A 1 282 ? -30.147 -1.697 22.385 1.00 89.88 282 CYS A C 1
ATOM 2290 O O . CYS A 1 282 ? -29.463 -0.728 22.741 1.00 89.88 282 CYS A O 1
ATOM 2292 N N . PRO A 1 283 ? -30.868 -2.398 23.286 1.00 92.25 283 PRO A N 1
ATOM 2293 C CA . PRO A 1 283 ? -31.034 -1.962 24.675 1.00 92.25 283 PRO A CA 1
ATOM 2294 C C . PRO A 1 283 ? -29.718 -1.976 25.466 1.00 92.25 283 PRO A C 1
ATOM 2296 O O . PRO A 1 283 ? -29.532 -1.176 26.375 1.00 92.25 283 PRO A O 1
ATOM 2299 N N . ARG A 1 284 ? -28.760 -2.838 25.091 1.00 92.44 284 ARG A N 1
ATOM 2300 C CA . ARG A 1 284 ? -27.430 -2.909 25.729 1.00 92.44 284 ARG A CA 1
ATOM 2301 C C . ARG A 1 284 ? -26.600 -1.678 25.369 1.00 92.44 284 ARG A C 1
ATOM 2303 O O . ARG A 1 284 ? -25.939 -1.122 26.235 1.00 92.44 284 ARG A O 1
ATOM 2310 N N . ARG A 1 285 ? -26.677 -1.224 24.109 1.00 90.31 285 ARG A N 1
ATOM 2311 C CA . ARG A 1 285 ? -26.018 0.008 23.648 1.00 90.31 285 ARG A CA 1
ATOM 2312 C C . ARG A 1 285 ? -26.614 1.233 24.337 1.00 90.31 285 ARG A C 1
ATOM 2314 O O . ARG A 1 285 ? -25.851 2.060 24.821 1.00 90.31 285 ARG A O 1
ATOM 2321 N N . LYS A 1 286 ? -27.948 1.330 24.411 1.00 93.00 286 LYS A N 1
ATOM 2322 C CA . LYS A 1 286 ? -28.641 2.418 25.126 1.00 93.00 286 LYS A CA 1
ATOM 2323 C C . LYS A 1 286 ? -28.202 2.478 26.594 1.00 93.00 286 LYS A C 1
ATOM 2325 O O . LYS A 1 286 ? -27.649 3.489 27.011 1.00 93.00 286 LYS A O 1
ATOM 2330 N N . CYS A 1 287 ? -28.292 1.356 27.312 1.00 94.75 287 CYS A N 1
ATOM 2331 C CA . CYS A 1 287 ? -27.870 1.266 28.711 1.00 94.75 287 CYS A CA 1
ATOM 2332 C C . CYS A 1 287 ? -26.383 1.612 28.919 1.00 94.75 287 CYS A C 1
ATOM 2334 O O . CYS A 1 287 ? -26.054 2.329 29.861 1.00 94.75 287 CYS A O 1
ATOM 2336 N N . ALA A 1 288 ? -25.474 1.119 28.066 1.00 91.56 288 ALA A N 1
ATOM 2337 C CA . ALA A 1 288 ? -24.047 1.428 28.182 1.00 91.56 288 ALA A CA 1
ATOM 2338 C C . ALA A 1 288 ? -23.767 2.920 27.948 1.00 91.56 288 ALA A C 1
ATOM 2340 O O . ALA A 1 288 ? -23.003 3.517 28.700 1.00 91.56 288 ALA A O 1
ATOM 2341 N N . LYS A 1 289 ? -24.435 3.543 26.966 1.00 89.19 289 LYS A N 1
ATOM 2342 C CA . LYS A 1 289 ? -24.327 4.987 26.710 1.00 89.19 289 LYS A CA 1
ATOM 2343 C C . LYS A 1 289 ? -24.867 5.823 27.874 1.00 89.19 289 LYS A C 1
ATOM 2345 O O . LYS A 1 289 ? -24.193 6.756 28.298 1.00 89.19 289 LYS A O 1
ATOM 2350 N N . GLU A 1 290 ? -26.027 5.469 28.424 1.00 95.44 290 GLU A N 1
ATOM 2351 C CA . GLU A 1 290 ? -26.620 6.143 29.593 1.00 95.44 290 GLU A CA 1
ATOM 2352 C C . GLU A 1 290 ? -25.716 6.052 30.828 1.00 95.44 290 GLU A C 1
ATOM 2354 O O . GLU A 1 290 ? -25.485 7.053 31.505 1.00 95.44 290 GLU A O 1
ATOM 2359 N N . LYS A 1 291 ? -25.134 4.871 31.078 1.00 94.06 291 LYS A N 1
ATOM 2360 C CA . LYS A 1 291 ? -24.168 4.643 32.164 1.00 94.06 291 LYS A CA 1
ATOM 2361 C C . LYS A 1 291 ? -22.747 5.143 31.840 1.00 94.06 291 LYS A C 1
ATOM 2363 O O . LYS A 1 291 ? -21.869 5.013 32.686 1.00 94.06 291 LYS A O 1
ATOM 2368 N N . ARG A 1 292 ? -22.512 5.715 30.648 1.00 91.50 292 ARG A N 1
ATOM 2369 C CA . ARG A 1 292 ? -21.201 6.188 30.151 1.00 91.50 292 ARG A CA 1
ATOM 2370 C C . ARG A 1 292 ? -20.093 5.123 30.203 1.00 91.50 292 ARG A C 1
ATOM 2372 O O . ARG A 1 292 ? -18.954 5.419 30.546 1.00 91.50 292 ARG A O 1
ATOM 2379 N N . LEU A 1 293 ? -20.430 3.884 29.859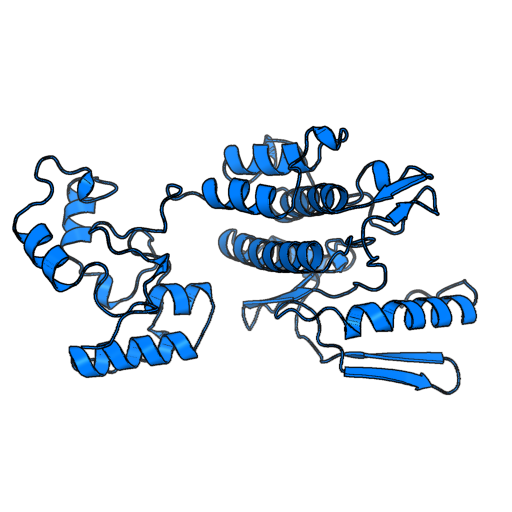 1.00 86.00 293 LEU A N 1
ATOM 2380 C CA . LEU A 1 293 ? -19.517 2.742 29.842 1.00 86.00 293 LEU A CA 1
ATOM 2381 C C . LEU A 1 293 ? -19.019 2.462 28.422 1.00 86.00 293 LEU A C 1
ATOM 2383 O O . LEU A 1 293 ? -19.795 2.522 27.464 1.00 86.00 293 LEU A O 1
ATOM 2387 N N . SER A 1 294 ? -17.747 2.081 28.289 1.00 81.88 294 SER A N 1
ATOM 2388 C CA . SER A 1 294 ? -17.162 1.631 27.017 1.00 81.88 294 SER A CA 1
ATOM 2389 C C . SER A 1 294 ? -17.579 0.212 26.624 1.00 81.88 294 SER A C 1
ATOM 2391 O O . SER A 1 294 ? -17.686 -0.092 25.435 1.00 81.88 294 SER A O 1
ATOM 2393 N N . ALA A 1 295 ? -17.868 -0.645 27.598 1.00 87.50 295 ALA A N 1
ATOM 2394 C CA . ALA A 1 295 ? -18.366 -1.999 27.411 1.00 87.50 295 ALA A CA 1
ATOM 2395 C C . ALA A 1 295 ? -19.307 -2.391 28.556 1.00 87.50 295 ALA A C 1
ATOM 2397 O O . ALA A 1 295 ? -19.245 -1.843 29.655 1.00 87.50 295 ALA A O 1
ATOM 2398 N N . CYS A 1 296 ? -20.179 -3.379 28.332 1.00 89.44 296 CYS A N 1
ATOM 2399 C CA . CYS A 1 296 ? -20.989 -3.910 29.426 1.00 89.44 296 CYS A CA 1
ATOM 2400 C C . CYS A 1 296 ? -20.126 -4.566 30.513 1.00 89.44 296 CYS A C 1
ATOM 2402 O O . CYS A 1 296 ? -20.549 -4.559 31.663 1.00 89.44 296 CYS A O 1
ATOM 2404 N N . SER A 1 297 ? -18.942 -5.087 30.161 1.00 89.75 297 SER A N 1
ATOM 2405 C CA . SER A 1 297 ? -17.955 -5.644 31.101 1.00 89.75 297 SER A CA 1
ATOM 2406 C C . SER A 1 297 ? -17.468 -4.646 32.143 1.00 89.75 297 SER A C 1
ATOM 2408 O O . SER A 1 297 ? -17.030 -5.055 33.210 1.00 89.75 297 SER A O 1
ATOM 2410 N N . ASP A 1 298 ? -17.580 -3.350 31.852 1.00 88.00 298 ASP A N 1
ATOM 2411 C CA . ASP A 1 298 ? -17.136 -2.280 32.746 1.00 88.00 298 ASP A CA 1
ATOM 2412 C C . ASP A 1 298 ? -18.220 -1.927 33.783 1.00 88.00 298 ASP A C 1
ATOM 2414 O O . ASP A 1 298 ? -18.022 -1.081 34.652 1.00 88.00 298 ASP A O 1
ATOM 2418 N N . CYS A 1 299 ? -19.407 -2.538 33.685 1.00 91.50 299 CYS A N 1
ATOM 2419 C CA . CYS A 1 299 ? -20.500 -2.313 34.620 1.00 91.50 299 CYS A CA 1
ATOM 2420 C C . CYS A 1 299 ? -20.277 -3.101 35.917 1.00 91.50 299 CYS A C 1
ATOM 2422 O O . CYS A 1 299 ? -20.011 -4.298 35.875 1.00 91.50 299 CYS A O 1
ATOM 2424 N N . ALA A 1 300 ? -20.512 -2.474 37.072 1.00 94.00 300 ALA A N 1
ATOM 2425 C CA . ALA A 1 300 ? -20.434 -3.143 38.376 1.00 94.00 300 ALA A CA 1
ATOM 2426 C C . ALA A 1 300 ? -21.397 -4.341 38.520 1.00 94.00 300 ALA A C 1
ATOM 2428 O O . ALA A 1 300 ? -21.151 -5.248 39.305 1.00 94.00 300 ALA A O 1
ATOM 2429 N N . GLU A 1 301 ? -22.489 -4.353 37.753 1.00 93.81 301 GLU A N 1
ATOM 2430 C CA . GLU A 1 301 ? -23.469 -5.443 37.732 1.00 93.81 301 GLU A CA 1
ATOM 2431 C C . GLU A 1 301 ? -23.140 -6.518 36.679 1.00 93.81 301 GLU A C 1
ATOM 2433 O O . GLU A 1 301 ? -24.006 -7.327 36.359 1.00 93.81 301 GLU A O 1
ATOM 2438 N N . TYR A 1 302 ? -21.952 -6.510 36.063 1.00 90.81 302 TYR A N 1
ATOM 2439 C CA . TYR A 1 302 ? -21.636 -7.407 34.951 1.00 90.81 302 TYR A CA 1
ATOM 2440 C C . TYR A 1 302 ? -21.367 -8.866 35.386 1.00 90.81 302 TYR A C 1
ATOM 2442 O O . TYR A 1 302 ? -20.552 -9.093 36.279 1.00 90.81 302 TYR A O 1
ATOM 2450 N N . PRO A 1 303 ? -21.940 -9.866 34.684 1.00 89.06 303 PRO A N 1
ATOM 2451 C CA . PRO A 1 303 ? -23.032 -9.735 33.725 1.00 89.06 303 PRO A CA 1
ATOM 2452 C C . PRO A 1 303 ? -24.378 -9.592 34.453 1.00 89.06 303 PRO A C 1
ATOM 2454 O O . PRO A 1 303 ? -24.745 -10.432 35.274 1.00 89.06 303 PRO A O 1
ATOM 2457 N N . CYS A 1 304 ? -25.167 -8.571 34.105 1.00 94.44 304 CYS A N 1
ATOM 2458 C CA . CYS A 1 304 ? -26.513 -8.447 34.660 1.00 94.44 304 CYS A CA 1
ATOM 2459 C C . CYS A 1 304 ? -27.419 -9.511 34.025 1.00 94.44 304 CYS A C 1
ATOM 2461 O O . CYS A 1 304 ? -27.185 -9.933 32.888 1.00 94.44 304 CYS A O 1
ATOM 2463 N N . LYS A 1 305 ? -28.477 -9.939 34.723 1.00 95.19 305 LYS A N 1
ATOM 2464 C CA . LYS A 1 305 ? -29.341 -11.046 34.268 1.00 95.19 305 LYS A CA 1
ATOM 2465 C C . LYS A 1 305 ? -29.805 -10.916 32.797 1.00 95.19 305 LYS A C 1
ATOM 2467 O O . LYS A 1 305 ? -29.596 -11.870 32.046 1.00 95.19 305 LYS A O 1
ATOM 2472 N N . PRO A 1 306 ? -30.318 -9.758 32.321 1.00 94.56 306 PRO A N 1
ATOM 2473 C CA . PRO A 1 306 ? -30.728 -9.610 30.919 1.00 94.56 306 PRO A CA 1
ATOM 2474 C C . PRO A 1 306 ? -29.577 -9.748 29.911 1.00 94.56 306 PRO A C 1
ATOM 2476 O O . PRO A 1 306 ? -29.785 -10.172 28.772 1.00 94.56 306 PRO A O 1
ATOM 2479 N N . LEU A 1 307 ? -28.359 -9.359 30.300 1.00 94.25 307 LEU A N 1
ATOM 2480 C CA . LEU A 1 307 ? -27.179 -9.501 29.456 1.00 94.25 307 LEU A CA 1
ATOM 2481 C C . LEU A 1 307 ? -26.713 -10.955 29.405 1.00 94.25 307 LEU A C 1
ATOM 2483 O O . LEU A 1 307 ? -26.444 -11.441 28.310 1.00 94.25 307 LEU A O 1
ATOM 2487 N N . ALA A 1 308 ? -26.663 -11.641 30.548 1.00 92.62 308 ALA A N 1
ATOM 2488 C CA . ALA A 1 308 ? -26.251 -13.041 30.633 1.00 92.62 308 ALA A CA 1
ATOM 2489 C C . ALA A 1 308 ? -27.146 -13.948 29.769 1.00 92.62 308 ALA A C 1
ATOM 2491 O O . ALA A 1 308 ? -26.646 -14.743 28.973 1.00 92.62 308 ALA A O 1
ATOM 2492 N N . GLU A 1 309 ? -28.469 -13.767 29.848 1.00 94.69 309 GLU A N 1
ATOM 2493 C CA . GLU A 1 309 ? -29.441 -14.506 29.027 1.00 94.69 309 GLU A CA 1
ATOM 2494 C C . GLU A 1 309 ? -29.240 -14.246 27.526 1.00 94.69 309 GLU A C 1
ATOM 2496 O O . GLU A 1 309 ? -29.269 -15.167 26.705 1.00 94.69 309 GLU A O 1
ATOM 2501 N N . TYR A 1 310 ? -28.975 -12.992 27.147 1.00 92.00 310 TYR A N 1
ATOM 2502 C CA . TYR A 1 310 ? -28.686 -12.649 25.757 1.00 92.00 310 TYR A CA 1
ATOM 2503 C C . TYR A 1 310 ? -27.358 -13.228 25.266 1.00 92.00 310 TYR A C 1
ATOM 2505 O O . TYR A 1 310 ? -27.293 -13.758 24.155 1.00 92.00 310 TYR A O 1
ATOM 2513 N N . GLN A 1 311 ? -26.304 -13.126 26.077 1.00 91.38 311 GLN A N 1
ATOM 2514 C CA . GLN A 1 311 ? -24.981 -13.653 25.757 1.00 91.38 311 GLN A CA 1
ATOM 2515 C C . GLN A 1 311 ? -25.038 -15.163 25.541 1.00 91.38 311 GLN A C 1
ATOM 2517 O O . GLN A 1 311 ? -24.523 -15.662 24.540 1.00 91.38 311 GLN A O 1
ATOM 2522 N N . ALA A 1 312 ? -25.750 -15.875 26.416 1.00 90.31 312 ALA A N 1
ATOM 2523 C CA . ALA A 1 312 ? -25.950 -17.312 26.307 1.00 90.31 312 ALA A CA 1
ATOM 2524 C C . ALA A 1 312 ? -26.649 -17.722 25.003 1.00 90.31 312 ALA A C 1
ATOM 2526 O O . ALA A 1 312 ? -26.380 -18.810 24.495 1.00 90.31 312 ALA A O 1
ATOM 2527 N N . ARG A 1 313 ? -27.510 -16.874 24.434 1.00 88.44 313 ARG A N 1
ATOM 2528 C CA . ARG A 1 313 ? -28.293 -17.223 23.242 1.00 88.44 313 ARG A CA 1
ATOM 2529 C C . ARG A 1 313 ? -27.682 -16.741 21.923 1.00 88.44 313 ARG A C 1
ATOM 2531 O O . ARG A 1 313 ? -27.744 -17.478 20.949 1.00 88.44 313 ARG A O 1
ATOM 2538 N N . TRP A 1 314 ? -27.082 -15.551 21.884 1.00 87.56 314 TRP A N 1
ATOM 2539 C CA . TRP A 1 314 ? -26.788 -14.865 20.613 1.00 87.56 314 TRP A CA 1
ATOM 2540 C C . TRP A 1 314 ? -25.341 -14.396 20.443 1.00 87.56 314 TRP A C 1
ATOM 2542 O O . TRP A 1 314 ? -24.847 -14.280 19.320 1.00 87.56 314 TRP A O 1
ATOM 2552 N N . VAL A 1 315 ? -24.641 -14.077 21.532 1.00 87.88 315 VAL A N 1
ATOM 2553 C CA . VAL A 1 315 ? -23.297 -13.491 21.430 1.00 87.88 315 VAL A CA 1
ATOM 2554 C C . VAL A 1 315 ? -22.311 -14.553 20.957 1.00 87.88 315 VAL A C 1
ATOM 2556 O O . VAL A 1 315 ? -22.122 -15.565 21.619 1.00 87.88 315 VAL A O 1
ATOM 2559 N N . ASN A 1 316 ? -21.684 -14.302 19.807 1.00 85.31 316 ASN A N 1
ATOM 2560 C CA . ASN A 1 316 ? -20.713 -15.193 19.174 1.00 85.31 316 ASN A CA 1
ATOM 2561 C C . ASN A 1 316 ? -21.236 -16.577 18.763 1.00 85.31 316 ASN A C 1
ATOM 2563 O O . ASN A 1 316 ? -20.490 -17.555 18.783 1.00 85.31 316 ASN A O 1
ATOM 2567 N N . LYS A 1 317 ? -22.530 -16.659 18.413 1.00 86.75 317 LYS A N 1
ATOM 2568 C CA . LYS A 1 317 ? -23.207 -17.921 18.059 1.00 86.75 317 LYS A CA 1
ATOM 2569 C C . LYS A 1 317 ? -23.975 -17.902 16.738 1.00 86.75 317 LYS A C 1
ATOM 2571 O O . LYS A 1 317 ? -24.280 -18.965 16.217 1.00 86.75 317 LYS A O 1
ATOM 2576 N N . CYS A 1 318 ? -24.298 -16.728 16.201 1.00 86.56 318 CYS A N 1
ATOM 2577 C CA . CYS A 1 318 ? -25.136 -16.579 15.013 1.00 86.56 318 CYS A CA 1
ATOM 2578 C C . CYS A 1 318 ? -24.620 -15.454 14.110 1.00 86.56 318 CYS A C 1
ATOM 2580 O O . CYS A 1 318 ? -24.060 -14.482 14.618 1.00 86.56 318 CYS A O 1
ATOM 2582 N N . ASN A 1 319 ? -24.867 -15.556 12.802 1.00 89.88 319 ASN A N 1
ATOM 2583 C CA . ASN A 1 319 ? -24.421 -14.590 11.791 1.00 89.88 319 ASN A CA 1
ATOM 2584 C C . ASN A 1 319 ? -22.901 -14.333 11.790 1.00 89.88 319 ASN A C 1
ATOM 2586 O O . ASN A 1 319 ? -22.449 -13.184 11.787 1.00 89.88 319 ASN A O 1
ATOM 2590 N N . GLN A 1 320 ? -22.104 -15.402 11.859 1.00 87.38 320 GLN A N 1
ATOM 2591 C CA . GLN A 1 320 ? -20.648 -15.306 11.958 1.00 87.38 320 GLN A CA 1
ATOM 2592 C C . GLN A 1 320 ? -19.912 -16.239 10.999 1.00 87.38 320 GLN A C 1
ATOM 2594 O O . GLN A 1 320 ? -20.415 -17.311 10.667 1.00 87.38 320 GLN A O 1
ATOM 2599 N N . MET A 1 321 ? -18.686 -15.868 10.616 1.00 76.50 321 MET A N 1
ATOM 2600 C CA . MET A 1 321 ? -17.792 -16.763 9.878 1.00 76.50 321 MET A CA 1
ATOM 2601 C C . MET A 1 321 ? -17.465 -18.019 10.701 1.00 76.50 321 MET A C 1
ATOM 2603 O O . MET A 1 321 ? -17.099 -17.935 11.876 1.00 76.50 321 MET A O 1
ATOM 2607 N N . GLY A 1 322 ? -17.599 -19.188 10.066 1.00 62.06 322 GLY A N 1
ATOM 2608 C CA . GLY A 1 322 ? -17.257 -20.493 10.645 1.00 62.06 322 GLY A CA 1
ATOM 2609 C C . GLY A 1 322 ? -18.281 -21.081 11.627 1.00 62.06 322 GLY A C 1
ATOM 2610 O O . GLY A 1 322 ? -17.997 -22.103 12.247 1.00 62.06 322 GLY A O 1
ATOM 2611 N N . GLY A 1 323 ? -19.458 -20.469 11.794 1.00 49.47 323 GLY A N 1
ATOM 2612 C CA . GLY A 1 323 ? -20.547 -21.035 12.593 1.00 49.47 323 GLY A CA 1
ATOM 2613 C C . GLY A 1 323 ? -21.444 -21.948 11.758 1.00 49.47 323 GLY A C 1
ATOM 2614 O O . GLY A 1 323 ? -21.915 -21.549 10.698 1.00 49.47 323 GLY A O 1
ATOM 2615 N N . THR A 1 324 ? -21.721 -23.166 12.228 1.00 35.53 324 THR A N 1
ATOM 2616 C CA . THR A 1 324 ? -22.799 -23.984 11.658 1.00 35.53 324 THR A CA 1
ATOM 2617 C C . THR A 1 324 ? -24.127 -23.275 11.909 1.00 35.53 324 THR A C 1
ATOM 2619 O O . THR A 1 324 ? -24.498 -23.123 13.075 1.00 35.53 324 THR A O 1
ATOM 2622 N N . ASN A 1 325 ? -24.836 -22.868 10.852 1.00 36.66 325 ASN A N 1
ATOM 2623 C CA . ASN A 1 325 ? -26.262 -22.551 10.937 1.00 36.66 325 ASN A CA 1
ATOM 2624 C C . ASN A 1 325 ? -26.962 -23.793 11.512 1.00 36.66 325 ASN A C 1
ATOM 2626 O O . ASN A 1 325 ? -27.056 -24.815 10.831 1.00 36.66 325 ASN A O 1
ATOM 2630 N N . ARG A 1 326 ? -27.344 -23.738 12.788 1.00 31.72 326 ARG A N 1
ATOM 2631 C CA . ARG A 1 326 ? -28.198 -24.733 13.438 1.00 31.72 326 ARG A CA 1
ATOM 2632 C C . ARG A 1 326 ? -29.544 -24.117 13.729 1.00 31.72 326 ARG A C 1
ATOM 2634 O O . ARG A 1 326 ? -29.541 -22.961 14.212 1.00 31.72 326 ARG A O 1
#

Foldseek 3Di:
DPDDPDDQVVVQVLQVQLVVVQVQDDDPQEWHWDDKDDDPSGIDTDTDDDDFAFCDVVDVVSVVVLLPDDPVLLVLLLVSVLVSLQRVQVVQKFQFADDSRQWTADPVVSGIHGYDSSPIDGPFDFLQPLATHYDPLQFAPRNNGGGRTTHQLRVLLNSLSVQCCRAQVSDLDPVSGRADPQLSVLSNQSNDNPSVSHPPHSVSSVLSNVCPRDQHPPQQAAQLGARLVFALLQCCASVVNLVSLVLLQVQCCVVPVDNDPSVLSHAPGNQDPRGRPVSPPPVSSVVCVVVVHPHNVPDPCPPPPVSVVCCVPPRPAGNTPPHPPD

Secondary structure (DSSP, 8-state):
-----S-HHHHHHHHHHHHHHHHH---TTB--EEEEEEETTEEEEEE-----EE-STTSHHHHHHHHTS-HHHHHHHHHHHHHHHHHHHHTTEE-TT-SGGGEEEETTTTEEEE---TT-EESSEE-SSSS-SS-TTT--GGGGSTT-EESHHHHHHHHHHHHHHHHSTT--SSTT--S-HHHHHHHHHHT-SSGGGS-SSHHHHHHHHHHTSSS-SS--B-TT--BGGGBHHHHHHHTT-HHHHHHHHHHHHHHH-----GGG---S-TTSSS--GGGTT-HHHHHHHHTT-SSGGGSTTPSPHHHHHHHHHHTTTSSBTT----